Protein AF-A0A1G6CL27-F1 (afdb_monomer_lite)

Radius of gyration: 30.6 Å; chains: 1; bounding box: 85×28×88 Å

pLDDT: mean 77.81, std 16.76, range [43.59, 97.94]

Structure (mmCIF, N/CA/C/O backbone):
data_AF-A0A1G6CL27-F1
#
_entry.id   AF-A0A1G6CL27-F1
#
loop_
_atom_site.group_PDB
_atom_site.id
_atom_site.type_symbol
_atom_site.label_atom_id
_atom_site.label_alt_id
_atom_site.label_comp_id
_atom_site.label_asym_id
_atom_site.label_entity_id
_atom_site.label_seq_id
_atom_site.pdbx_PDB_ins_code
_atom_site.Cartn_x
_atom_site.Cartn_y
_atom_site.Cartn_z
_atom_site.occupancy
_atom_site.B_iso_or_equiv
_atom_site.auth_seq_id
_atom_site.auth_comp_id
_atom_site.auth_asym_id
_atom_site.auth_atom_id
_atom_site.pdbx_PDB_model_num
ATOM 1 N N . MET A 1 1 ? 1.495 10.794 -33.111 1.00 60.72 1 MET A N 1
ATOM 2 C CA . MET A 1 1 ? 2.194 9.525 -33.402 1.00 60.72 1 MET A CA 1
ATOM 3 C C . MET A 1 1 ? 2.013 8.586 -32.209 1.00 60.72 1 MET A C 1
ATOM 5 O O . MET A 1 1 ? 1.709 9.095 -31.135 1.00 60.72 1 MET A O 1
ATOM 9 N N . LYS A 1 2 ? 2.103 7.257 -32.369 1.00 68.81 2 LYS A N 1
ATOM 10 C CA . LYS A 1 2 ? 2.062 6.322 -31.226 1.00 68.81 2 LYS A CA 1
ATOM 11 C C . LYS A 1 2 ? 3.495 6.087 -30.717 1.00 68.81 2 LYS A C 1
ATOM 13 O O . LYS A 1 2 ? 4.344 5.851 -31.573 1.00 68.81 2 LYS A O 1
ATOM 18 N N . PRO A 1 3 ? 3.753 6.126 -29.397 1.00 76.38 3 PRO A N 1
ATOM 19 C CA . PRO A 1 3 ? 5.073 5.827 -28.839 1.00 76.38 3 PRO A CA 1
ATOM 20 C C . PRO A 1 3 ? 5.553 4.419 -29.223 1.00 76.38 3 PRO A C 1
ATOM 22 O O . PRO A 1 3 ? 4.742 3.489 -29.281 1.00 76.38 3 PRO A O 1
ATOM 25 N N . LEU A 1 4 ? 6.857 4.255 -29.464 1.00 78.81 4 LEU A N 1
ATOM 26 C CA . LEU A 1 4 ? 7.483 2.965 -29.774 1.00 78.81 4 LEU A CA 1
ATOM 27 C C . LEU A 1 4 ? 8.182 2.406 -28.529 1.00 78.81 4 LEU A C 1
ATOM 29 O O . LEU A 1 4 ? 9.151 2.991 -28.055 1.00 78.81 4 LEU A O 1
ATOM 33 N N . LEU A 1 5 ? 7.712 1.268 -28.010 1.00 81.06 5 LEU A N 1
ATOM 34 C CA . LEU A 1 5 ? 8.364 0.550 -26.909 1.00 81.06 5 LEU A CA 1
ATOM 35 C C . LEU A 1 5 ? 9.652 -0.115 -27.409 1.00 81.06 5 LEU A C 1
ATOM 37 O O . LEU A 1 5 ? 9.597 -0.936 -28.327 1.00 81.06 5 LEU A O 1
ATOM 41 N N . ILE A 1 6 ? 10.788 0.198 -26.785 1.00 74.50 6 ILE A N 1
ATOM 42 C CA . ILE A 1 6 ? 12.092 -0.372 -27.167 1.00 74.50 6 ILE A CA 1
ATOM 43 C C . ILE A 1 6 ? 12.746 -1.216 -26.071 1.00 74.50 6 ILE A C 1
ATOM 45 O O . ILE A 1 6 ? 13.662 -1.986 -26.364 1.00 74.50 6 ILE A O 1
ATOM 49 N N . HIS A 1 7 ? 12.273 -1.118 -24.825 1.00 75.62 7 HIS A N 1
ATOM 50 C CA . HIS A 1 7 ? 12.751 -1.949 -23.723 1.00 75.62 7 HIS A CA 1
ATOM 51 C C . HIS A 1 7 ? 11.678 -2.147 -22.648 1.00 75.62 7 HIS A C 1
ATOM 53 O O . HIS A 1 7 ? 10.948 -1.210 -22.330 1.00 75.62 7 HIS A O 1
ATOM 59 N N . GLU A 1 8 ? 11.629 -3.352 -22.075 1.00 75.12 8 GLU A N 1
ATOM 60 C CA . GLU A 1 8 ? 10.874 -3.679 -20.864 1.00 75.12 8 GLU A CA 1
ATOM 61 C C . GLU A 1 8 ? 11.780 -4.480 -19.914 1.00 75.12 8 GLU A C 1
ATOM 63 O O . GLU A 1 8 ? 12.285 -5.538 -20.298 1.00 75.12 8 GLU A O 1
ATOM 68 N N . ASP A 1 9 ? 11.998 -3.983 -18.693 1.00 72.75 9 ASP A N 1
ATOM 69 C CA . ASP A 1 9 ? 12.773 -4.682 -17.664 1.00 72.75 9 ASP A CA 1
ATOM 70 C C . ASP A 1 9 ? 11.882 -5.658 -16.861 1.00 72.75 9 ASP A C 1
ATOM 72 O O . ASP A 1 9 ? 11.094 -5.238 -16.005 1.00 72.75 9 ASP A O 1
ATOM 76 N N . PRO A 1 10 ? 12.029 -6.985 -17.044 1.00 70.50 10 PRO A N 1
ATOM 77 C CA . PRO A 1 10 ? 11.206 -7.965 -16.338 1.00 70.50 10 PRO A CA 1
ATOM 78 C C . PRO A 1 10 ? 11.539 -8.066 -14.838 1.00 70.50 10 PRO A C 1
ATOM 80 O O . PRO A 1 10 ? 10.833 -8.740 -14.081 1.00 70.50 10 PRO A O 1
ATOM 83 N N . THR A 1 11 ? 12.626 -7.444 -14.370 1.00 73.75 11 THR A N 1
ATOM 84 C CA . THR A 1 11 ? 13.069 -7.544 -12.974 1.00 73.75 11 THR A CA 1
ATOM 85 C C . THR A 1 11 ? 12.227 -6.707 -12.008 1.00 73.75 11 THR A C 1
ATOM 87 O O . THR A 1 11 ? 12.248 -6.969 -10.800 1.00 73.75 11 THR A O 1
ATOM 90 N N . ILE A 1 12 ? 11.395 -5.790 -12.513 1.00 75.25 12 ILE A N 1
ATOM 91 C CA . ILE A 1 12 ? 10.495 -4.959 -11.700 1.00 75.25 12 ILE A CA 1
ATOM 92 C C . ILE A 1 12 ? 9.459 -5.796 -10.955 1.00 75.25 12 ILE A C 1
ATOM 94 O O . ILE A 1 12 ? 9.276 -5.612 -9.752 1.00 75.25 12 ILE A O 1
ATOM 98 N N . VAL A 1 13 ? 8.859 -6.796 -11.605 1.00 74.06 13 VAL A N 1
ATOM 99 C CA . VAL A 1 13 ? 7.901 -7.708 -10.950 1.00 74.06 13 VAL A CA 1
ATOM 100 C C . VAL A 1 13 ? 8.557 -8.430 -9.770 1.00 74.06 13 VAL A C 1
ATOM 102 O O . VAL A 1 13 ? 7.958 -8.603 -8.702 1.00 74.06 13 VAL A O 1
ATOM 105 N N . ARG A 1 14 ? 9.832 -8.807 -9.925 1.00 79.12 14 ARG A N 1
ATOM 106 C CA . ARG A 1 14 ? 10.622 -9.405 -8.846 1.00 79.12 14 ARG A CA 1
ATOM 107 C C . ARG A 1 14 ? 10.883 -8.400 -7.721 1.00 79.12 14 ARG A C 1
ATOM 109 O O . ARG A 1 14 ? 10.805 -8.793 -6.556 1.00 79.12 14 ARG A O 1
ATOM 116 N N . SER A 1 15 ? 11.150 -7.131 -8.038 1.00 81.81 15 SER A N 1
ATOM 117 C CA . SER A 1 15 ? 11.263 -6.064 -7.032 1.00 81.81 15 SER A CA 1
ATOM 118 C C . SER A 1 15 ? 9.955 -5.892 -6.256 1.00 81.81 15 SER A C 1
ATOM 120 O O . SER A 1 15 ? 9.966 -6.005 -5.032 1.00 81.81 15 SER A O 1
ATOM 122 N N . ILE A 1 16 ? 8.817 -5.746 -6.945 1.00 81.12 16 ILE A N 1
ATOM 123 C CA . ILE A 1 16 ? 7.483 -5.617 -6.332 1.00 81.12 16 ILE A CA 1
ATOM 124 C C . ILE A 1 16 ? 7.196 -6.801 -5.402 1.00 81.12 16 ILE A C 1
ATOM 126 O O . ILE A 1 16 ? 6.785 -6.617 -4.257 1.00 81.12 16 ILE A O 1
ATOM 130 N N . THR A 1 17 ? 7.485 -8.022 -5.855 1.00 80.69 17 THR A N 1
ATOM 131 C CA . THR A 1 17 ? 7.302 -9.241 -5.053 1.00 80.69 17 THR A CA 1
ATOM 132 C C . THR A 1 17 ? 8.144 -9.215 -3.774 1.00 80.69 17 THR A C 1
ATOM 134 O O . THR A 1 17 ? 7.664 -9.575 -2.696 1.00 80.69 17 THR A O 1
ATOM 137 N N . ASN A 1 18 ? 9.400 -8.770 -3.865 1.00 83.88 18 ASN A N 1
ATOM 138 C CA . ASN A 1 18 ? 10.278 -8.638 -2.702 1.00 83.88 18 ASN A CA 1
ATOM 139 C C . ASN A 1 18 ? 9.796 -7.538 -1.746 1.00 83.88 18 ASN A C 1
ATOM 141 O O . ASN A 1 18 ? 9.822 -7.733 -0.531 1.00 83.88 18 ASN A O 1
ATOM 145 N N . GLN A 1 19 ? 9.325 -6.409 -2.280 1.00 86.75 19 GLN A N 1
ATOM 146 C CA . GLN A 1 19 ? 8.752 -5.333 -1.477 1.00 86.75 19 GLN A CA 1
ATOM 147 C C . GLN A 1 19 ? 7.505 -5.812 -0.728 1.00 86.75 19 GLN A C 1
ATOM 149 O O . GLN A 1 19 ? 7.449 -5.657 0.490 1.00 86.75 19 GLN A O 1
ATOM 154 N N . LEU A 1 20 ? 6.566 -6.485 -1.405 1.00 87.44 20 LEU A N 1
ATOM 155 C CA . LEU A 1 20 ? 5.377 -7.062 -0.770 1.00 87.44 20 LEU A CA 1
ATOM 156 C C . LEU A 1 20 ? 5.756 -8.055 0.334 1.00 87.44 20 LEU A C 1
ATOM 158 O O . LEU A 1 20 ? 5.179 -8.014 1.418 1.00 87.44 20 LEU A O 1
ATOM 162 N N . ARG A 1 21 ? 6.756 -8.914 0.097 1.00 87.19 21 ARG A N 1
ATOM 163 C CA . ARG A 1 21 ? 7.249 -9.867 1.104 1.00 87.19 21 ARG A CA 1
ATOM 164 C C . ARG A 1 21 ? 7.727 -9.166 2.378 1.00 87.19 21 ARG A C 1
ATOM 166 O O . ARG A 1 21 ? 7.421 -9.642 3.466 1.00 87.19 21 ARG A O 1
ATOM 173 N N . ASN A 1 22 ? 8.436 -8.047 2.247 1.00 85.81 22 ASN A N 1
ATOM 174 C CA . ASN A 1 22 ? 8.914 -7.263 3.389 1.00 85.81 22 ASN A CA 1
ATOM 175 C C . ASN A 1 22 ? 7.793 -6.456 4.056 1.00 85.81 22 ASN A C 1
ATOM 177 O O . ASN A 1 22 ? 7.829 -6.222 5.259 1.00 85.81 22 ASN A O 1
ATOM 181 N N . PHE A 1 23 ? 6.784 -6.047 3.289 1.00 89.31 23 PHE A N 1
ATOM 182 C CA . PHE A 1 23 ? 5.643 -5.284 3.788 1.00 89.31 23 PHE A CA 1
ATOM 183 C C . PHE A 1 23 ? 4.641 -6.161 4.551 1.00 89.31 23 PHE A C 1
ATOM 185 O O . PHE A 1 23 ? 4.040 -5.723 5.532 1.00 89.31 23 PHE A O 1
ATOM 192 N N . ARG A 1 24 ? 4.488 -7.423 4.133 1.00 90.31 24 ARG A N 1
ATOM 193 C CA . ARG A 1 24 ? 3.470 -8.360 4.625 1.00 90.31 24 ARG A CA 1
ATOM 194 C C . ARG A 1 24 ? 3.456 -8.552 6.150 1.00 90.31 24 ARG A C 1
ATOM 196 O O . ARG A 1 24 ? 2.361 -8.490 6.703 1.00 90.31 24 ARG A O 1
ATOM 203 N N . PRO A 1 25 ? 4.587 -8.715 6.865 1.00 91.88 25 PRO A N 1
ATOM 204 C CA . PRO A 1 25 ? 4.573 -8.811 8.327 1.00 91.88 25 PRO A CA 1
ATOM 205 C C . PRO A 1 25 ? 3.912 -7.601 8.998 1.00 91.88 25 PRO A C 1
ATOM 207 O O . PRO A 1 25 ? 3.141 -7.760 9.938 1.00 91.88 25 PRO A O 1
ATOM 210 N N . HIS A 1 26 ? 4.147 -6.395 8.476 1.00 93.50 26 HIS A N 1
ATOM 211 C CA . HIS A 1 26 ? 3.556 -5.173 9.017 1.00 93.50 26 HIS A CA 1
ATOM 212 C C . HIS A 1 26 ? 2.050 -5.101 8.755 1.00 93.50 26 HIS A C 1
ATOM 214 O O . HIS A 1 26 ? 1.297 -4.717 9.649 1.00 93.50 26 HIS A O 1
ATOM 220 N N . LEU A 1 27 ? 1.606 -5.523 7.567 1.00 94.69 27 LEU A N 1
ATOM 221 C CA . LEU A 1 27 ? 0.182 -5.625 7.236 1.00 94.69 27 LEU A CA 1
ATOM 222 C C . LEU A 1 27 ? -0.540 -6.621 8.151 1.00 94.69 27 LEU A C 1
ATOM 224 O O . LEU A 1 27 ? -1.638 -6.330 8.623 1.00 94.69 27 LEU A O 1
ATOM 228 N N . GLN A 1 28 ? 0.097 -7.755 8.457 1.00 94.62 28 GLN A N 1
ATOM 229 C CA . GLN A 1 28 ? -0.462 -8.738 9.384 1.00 94.62 28 GLN A CA 1
ATOM 230 C C . GLN A 1 28 ? -0.530 -8.190 10.811 1.00 94.62 28 GLN A C 1
ATOM 232 O O . GLN A 1 28 ? -1.591 -8.236 11.421 1.00 94.62 28 GLN A O 1
ATOM 237 N N . THR A 1 29 ? 0.526 -7.540 11.312 1.00 95.56 29 THR A N 1
ATOM 238 C CA . THR A 1 29 ? 0.482 -6.871 12.625 1.00 95.56 29 THR A CA 1
ATOM 239 C C . THR A 1 29 ? -0.602 -5.791 12.697 1.00 95.56 29 THR A C 1
ATOM 241 O O . THR A 1 29 ? -1.282 -5.658 13.714 1.00 95.56 29 THR A O 1
ATOM 244 N N . MET A 1 30 ? -0.786 -5.003 11.634 1.00 96.62 30 MET A N 1
ATOM 245 C CA . MET A 1 30 ? -1.864 -4.012 11.560 1.00 96.62 30 MET A CA 1
ATOM 246 C C . MET A 1 30 ? -3.235 -4.682 11.672 1.00 96.62 30 MET A C 1
ATOM 248 O O . MET A 1 30 ? -4.072 -4.220 12.445 1.00 96.62 30 MET A O 1
ATOM 252 N N . LYS A 1 31 ? -3.455 -5.772 10.934 1.00 96.00 31 LYS A N 1
ATOM 253 C CA . LYS A 1 31 ? -4.698 -6.544 10.979 1.00 96.00 31 LYS A CA 1
ATOM 254 C C . LYS A 1 31 ? -4.940 -7.186 12.347 1.00 96.00 31 LYS A C 1
ATOM 256 O O . LYS A 1 31 ? -6.041 -7.100 12.872 1.00 96.00 31 LYS A O 1
ATOM 261 N N . GLU A 1 32 ? -3.926 -7.787 12.956 1.00 96.06 32 GLU A N 1
ATOM 262 C CA . GLU A 1 32 ? -4.026 -8.363 14.302 1.00 96.06 32 GLU A CA 1
ATOM 263 C C . GLU A 1 32 ? -4.429 -7.297 15.325 1.00 96.06 32 GLU A C 1
ATOM 265 O O . GLU A 1 32 ? -5.362 -7.490 16.101 1.00 96.06 32 GLU A O 1
ATOM 270 N N . LYS A 1 33 ? -3.780 -6.127 15.286 1.00 97.06 33 LYS A N 1
ATOM 271 C CA . LYS A 1 33 ? -4.134 -4.998 16.154 1.00 97.06 33 LYS A CA 1
ATOM 272 C C . LYS A 1 33 ? -5.540 -4.474 15.902 1.00 97.06 33 LYS A C 1
ATOM 274 O O . LYS A 1 33 ? -6.199 -4.076 16.856 1.00 97.06 33 LYS A O 1
ATOM 279 N N . PHE A 1 34 ? -5.991 -4.489 14.651 1.00 96.88 34 PHE A N 1
ATOM 280 C CA . PHE A 1 34 ? -7.366 -4.156 14.311 1.00 96.88 34 PHE A CA 1
ATOM 281 C C . PHE A 1 34 ? -8.353 -5.109 14.991 1.00 96.88 34 PHE A C 1
ATOM 283 O O . PHE A 1 34 ? -9.249 -4.659 15.700 1.00 96.88 34 PHE A O 1
ATOM 290 N N . LEU A 1 35 ? -8.141 -6.419 14.851 1.00 95.19 35 LEU A N 1
ATOM 291 C CA . LEU A 1 35 ? -9.015 -7.438 15.436 1.00 95.19 35 LEU A CA 1
ATOM 292 C C . LEU A 1 35 ? -9.022 -7.386 16.974 1.00 95.19 35 LEU A C 1
ATOM 294 O O . LEU A 1 35 ? -10.050 -7.631 17.593 1.00 95.19 35 LEU A O 1
ATOM 298 N N . LEU A 1 36 ? -7.916 -6.984 17.612 1.00 94.19 36 LEU A N 1
ATOM 299 C CA . LEU A 1 36 ? -7.856 -6.780 19.068 1.00 94.19 36 LEU A CA 1
ATOM 300 C C . LEU A 1 36 ? -8.751 -5.639 19.582 1.00 94.19 36 LEU A C 1
ATOM 302 O O . LEU A 1 36 ? -9.030 -5.586 20.790 1.00 94.19 36 LEU A O 1
ATOM 306 N N . MET A 1 37 ? -9.164 -4.717 18.705 1.00 93.56 37 MET A N 1
ATOM 307 C CA . MET A 1 37 ? -10.128 -3.670 19.048 1.00 93.56 37 MET A CA 1
ATOM 308 C C . MET A 1 37 ? -11.552 -4.215 19.197 1.00 93.56 37 MET A C 1
ATOM 310 O O . MET A 1 37 ? -12.349 -3.544 19.841 1.00 93.56 37 MET A O 1
ATOM 314 N N . ASP A 1 38 ? -11.840 -5.408 18.661 1.00 88.44 38 ASP A N 1
ATOM 315 C CA . ASP A 1 38 ? -13.151 -6.073 18.721 1.00 88.44 38 ASP A CA 1
ATOM 316 C C . ASP A 1 38 ? -14.295 -5.231 18.117 1.00 88.44 38 ASP A C 1
ATOM 318 O O . ASP A 1 38 ? -15.425 -5.243 18.588 1.00 88.44 38 ASP A O 1
ATOM 322 N N . MET A 1 39 ? -13.984 -4.462 17.064 1.00 87.44 39 MET A N 1
ATOM 323 C CA . MET A 1 39 ? -14.918 -3.538 16.393 1.00 87.44 39 MET A CA 1
ATOM 324 C C . MET A 1 39 ? -15.476 -4.092 15.072 1.00 87.44 39 MET A C 1
ATOM 326 O O . MET A 1 39 ? -16.050 -3.341 14.281 1.00 87.44 39 MET A O 1
ATOM 330 N N . GLY A 1 40 ? -15.278 -5.382 14.797 1.00 89.62 40 GLY A N 1
ATOM 331 C CA . GLY A 1 40 ? -15.719 -6.047 13.571 1.00 89.62 40 GLY A CA 1
ATOM 332 C C . GLY A 1 40 ? -14.634 -6.881 12.894 1.00 89.62 40 GLY A C 1
ATOM 333 O O . GLY A 1 40 ? -13.526 -7.051 13.406 1.00 89.62 40 GLY A O 1
ATOM 334 N N . GLU A 1 41 ? -14.984 -7.411 11.727 1.00 92.69 41 GLU A N 1
ATOM 335 C CA . GLU A 1 41 ? -14.091 -8.215 10.897 1.00 92.69 41 GLU A CA 1
ATOM 336 C C . GLU A 1 41 ? -13.166 -7.334 10.052 1.00 92.69 41 GLU A C 1
ATOM 338 O O . GLU A 1 41 ? -13.444 -6.163 9.799 1.00 92.69 41 GLU A O 1
ATOM 343 N N . TYR A 1 42 ? -12.031 -7.898 9.639 1.00 95.00 42 TYR A N 1
ATOM 344 C CA . TYR A 1 42 ? -11.144 -7.253 8.677 1.00 95.00 42 TYR A CA 1
ATOM 345 C C . TYR A 1 42 ? -11.427 -7.826 7.289 1.00 95.00 42 TYR A C 1
ATOM 347 O O . TYR A 1 42 ? -10.907 -8.891 6.947 1.00 95.00 42 TYR A O 1
ATOM 355 N N . ASP A 1 43 ? -12.236 -7.110 6.519 1.00 95.31 43 ASP A N 1
ATOM 356 C CA . ASP A 1 43 ? -12.692 -7.453 5.170 1.00 95.31 43 ASP A CA 1
ATOM 357 C C . ASP A 1 43 ? -12.142 -6.467 4.116 1.00 95.31 43 ASP A C 1
ATOM 359 O O . ASP A 1 43 ? -11.344 -5.565 4.419 1.00 95.31 43 ASP A O 1
ATOM 363 N N . SER A 1 44 ? -12.504 -6.665 2.845 1.00 93.62 44 SER A N 1
ATOM 364 C CA . SER A 1 44 ? -12.074 -5.794 1.749 1.00 93.62 44 SER A CA 1
ATOM 365 C C . SER A 1 44 ? -12.603 -4.362 1.908 1.00 93.62 44 SER A C 1
ATOM 367 O O . SER A 1 44 ? -11.855 -3.417 1.655 1.00 93.62 44 SER A O 1
ATOM 369 N N . GLU A 1 45 ? -13.833 -4.176 2.397 1.00 95.44 45 GLU A N 1
ATOM 370 C CA . GLU A 1 45 ? -14.419 -2.845 2.626 1.00 95.44 45 GLU A CA 1
ATOM 371 C C . GLU A 1 45 ? -13.671 -2.074 3.719 1.00 95.44 45 GLU A C 1
ATOM 373 O O . GLU A 1 45 ? -13.322 -0.901 3.551 1.00 95.44 45 GLU A O 1
ATOM 378 N N . THR A 1 46 ? -13.342 -2.747 4.820 1.00 95.88 46 THR A N 1
ATOM 379 C CA . THR A 1 46 ? -12.518 -2.208 5.903 1.00 95.88 46 THR A CA 1
ATOM 380 C C . THR A 1 46 ? -11.139 -1.842 5.378 1.00 95.88 46 THR A C 1
ATOM 382 O O . THR A 1 46 ? -10.640 -0.752 5.664 1.00 95.88 46 THR A O 1
ATOM 385 N N . HIS A 1 47 ? -10.515 -2.710 4.578 1.00 96.25 47 HIS A N 1
ATOM 386 C CA . HIS A 1 47 ? -9.224 -2.414 3.965 1.00 96.25 47 HIS A CA 1
ATOM 387 C C . HIS A 1 47 ? -9.283 -1.146 3.095 1.00 96.25 47 HIS A C 1
ATOM 389 O O . HIS A 1 47 ? -8.446 -0.253 3.254 1.00 96.25 47 HIS A O 1
ATOM 395 N N . ASP A 1 48 ? -10.296 -1.017 2.239 1.00 95.62 48 ASP A N 1
ATOM 396 C CA . ASP A 1 48 ? -10.477 0.137 1.353 1.00 95.62 48 ASP A CA 1
ATOM 397 C C . ASP A 1 48 ? -10.806 1.432 2.115 1.00 95.62 48 ASP A C 1
ATOM 399 O O . ASP A 1 48 ? -10.271 2.506 1.799 1.00 95.62 48 ASP A O 1
ATOM 403 N N . PHE A 1 49 ? -11.598 1.347 3.186 1.00 96.56 49 PHE A N 1
ATOM 404 C CA . PHE A 1 49 ? -11.810 2.460 4.111 1.00 96.56 49 PHE A CA 1
ATOM 405 C C . PHE A 1 49 ? -10.494 2.908 4.755 1.00 96.56 49 PHE A C 1
ATOM 407 O O . PHE A 1 49 ? -10.170 4.101 4.761 1.00 96.56 49 PHE A O 1
ATOM 414 N N . LEU A 1 50 ? -9.705 1.961 5.272 1.00 96.69 50 LEU A N 1
ATOM 415 C CA . LEU A 1 50 ? -8.425 2.257 5.909 1.00 96.69 50 LEU A CA 1
ATOM 416 C C . LEU A 1 50 ? -7.434 2.873 4.927 1.00 96.69 50 LEU A C 1
ATOM 418 O O . LEU A 1 50 ? -6.663 3.736 5.335 1.00 96.69 50 LEU A O 1
ATOM 422 N N . LYS A 1 51 ? -7.443 2.485 3.650 1.00 94.56 51 LYS A N 1
ATOM 423 C CA . LYS A 1 51 ? -6.605 3.088 2.602 1.00 94.56 51 LYS A CA 1
ATOM 424 C C . LYS A 1 51 ? -6.968 4.543 2.339 1.00 94.56 51 LYS A C 1
ATOM 426 O O . LYS A 1 51 ? -6.097 5.410 2.429 1.00 94.56 51 LYS A O 1
ATOM 431 N N . SER A 1 52 ? -8.245 4.795 2.069 1.00 95.44 52 SER A N 1
ATOM 432 C CA . SER A 1 52 ? -8.770 6.094 1.631 1.00 95.44 52 SER A CA 1
ATOM 433 C C . SER A 1 52 ? -8.881 7.133 2.752 1.00 95.44 52 SER A C 1
ATOM 435 O O . SER A 1 52 ? -8.798 8.332 2.490 1.00 95.44 52 SER A O 1
ATOM 437 N N . SER A 1 53 ? -9.014 6.698 4.006 1.00 96.69 53 SER A N 1
ATOM 438 C CA . SER A 1 53 ? -9.266 7.596 5.136 1.00 96.69 53 SER A CA 1
ATOM 439 C C . SER A 1 53 ? -7.987 8.091 5.809 1.00 96.69 53 SER A C 1
ATOM 441 O O . SER A 1 53 ? -6.993 7.374 5.949 1.00 96.69 53 SER A O 1
ATOM 443 N N . SER A 1 54 ? -8.003 9.331 6.299 1.00 96.94 54 SER A N 1
ATOM 444 C CA . SER A 1 54 ? -6.906 9.841 7.137 1.00 96.94 54 SER A CA 1
ATOM 445 C C . SER A 1 54 ? -6.900 9.179 8.523 1.00 96.94 54 SER A C 1
ATOM 447 O O . SER A 1 54 ? -7.950 8.781 9.024 1.00 96.94 54 SER A O 1
ATOM 449 N N . ILE A 1 55 ? -5.746 9.133 9.202 1.00 97.31 55 ILE A N 1
ATOM 450 C CA . ILE A 1 55 ? -5.653 8.609 10.582 1.00 97.31 55 ILE A CA 1
ATOM 451 C C . ILE A 1 55 ? -6.643 9.304 11.523 1.00 97.31 55 ILE A C 1
ATOM 453 O O . ILE A 1 55 ? -7.289 8.655 12.340 1.00 97.31 55 ILE A O 1
ATOM 457 N N . ASN A 1 56 ? -6.819 10.619 11.380 1.00 97.31 56 ASN A N 1
ATOM 458 C CA . ASN A 1 56 ? -7.759 11.378 12.203 1.00 97.31 56 ASN A CA 1
ATOM 459 C C . ASN A 1 56 ? -9.221 11.008 11.926 1.00 97.31 56 ASN A C 1
ATOM 461 O O . ASN A 1 56 ? -10.027 11.007 12.854 1.00 97.31 56 ASN A O 1
ATOM 465 N N . GLN A 1 57 ? -9.567 10.706 10.674 1.00 97.81 57 GLN A N 1
ATOM 466 C CA . GLN A 1 57 ? -10.904 10.242 10.309 1.00 97.81 57 GLN A CA 1
ATOM 467 C C . GLN A 1 57 ? -11.172 8.851 10.884 1.00 97.81 57 GLN A C 1
ATOM 469 O O . GLN A 1 57 ? -12.191 8.659 11.537 1.00 97.81 57 GLN A O 1
ATOM 474 N N . ILE A 1 58 ? -10.218 7.929 10.735 1.00 97.62 58 ILE A N 1
ATOM 475 C CA . ILE A 1 58 ? -10.292 6.572 11.292 1.00 97.62 58 ILE A CA 1
ATOM 476 C C . ILE A 1 58 ? -10.442 6.635 12.817 1.00 97.62 58 ILE A C 1
ATOM 478 O O . ILE A 1 58 ? -11.333 6.004 13.378 1.00 97.62 58 ILE A O 1
ATOM 482 N N . ARG A 1 59 ? -9.634 7.461 13.497 1.00 97.94 59 ARG A N 1
ATOM 483 C CA . ARG A 1 59 ? -9.733 7.670 14.948 1.00 97.94 59 ARG A CA 1
ATOM 484 C C . ARG A 1 59 ? -11.139 8.105 15.367 1.00 97.94 59 ARG A C 1
ATOM 486 O O . ARG A 1 59 ? -11.705 7.537 16.296 1.00 97.94 59 ARG A O 1
ATOM 493 N N . LYS A 1 60 ? -11.690 9.123 14.699 1.00 97.50 60 LYS A N 1
ATOM 494 C CA . LYS A 1 60 ? -13.031 9.649 15.000 1.00 97.50 60 LYS A CA 1
ATOM 495 C C . LYS A 1 60 ? -14.117 8.600 14.775 1.00 97.50 60 LYS A C 1
ATOM 497 O O . LYS A 1 60 ? -14.999 8.483 15.622 1.00 97.50 60 LYS A O 1
ATOM 502 N N . GLU A 1 61 ? -14.034 7.854 13.678 1.00 96.69 61 GLU A N 1
ATOM 503 C CA . GLU A 1 61 ? -14.990 6.801 13.330 1.00 96.69 61 GLU A CA 1
ATOM 504 C C . GLU A 1 61 ? -15.045 5.723 14.418 1.00 96.69 61 GLU A C 1
ATO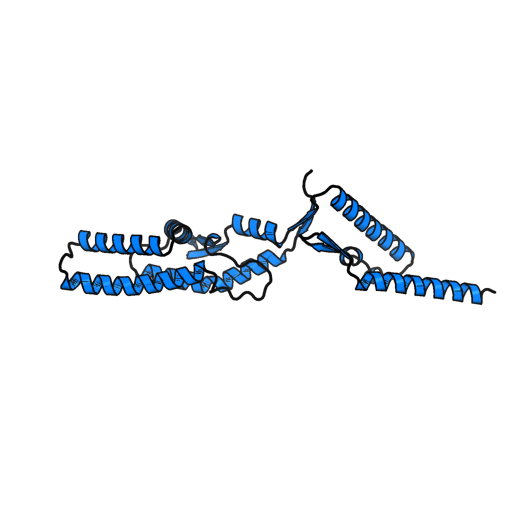M 506 O O . GLU A 1 61 ? -16.095 5.489 15.014 1.00 96.69 61 GLU A O 1
ATOM 511 N N . TYR A 1 62 ? -13.896 5.135 14.764 1.00 97.00 62 TYR A N 1
ATOM 512 C CA . TYR A 1 62 ? -13.849 4.034 15.726 1.00 97.00 62 TYR A CA 1
ATOM 513 C C . TYR A 1 62 ? -14.192 4.463 17.156 1.00 97.00 62 TYR A C 1
ATOM 515 O O . TYR A 1 62 ? -14.870 3.716 17.858 1.00 97.00 62 TYR A O 1
ATOM 523 N N . LEU A 1 63 ? -13.808 5.672 17.587 1.00 96.00 63 LEU A N 1
ATOM 524 C CA . LEU A 1 63 ? -14.249 6.204 18.885 1.00 96.00 63 LEU A CA 1
ATOM 525 C C . LEU A 1 63 ? -15.768 6.412 18.931 1.00 96.00 63 LEU A C 1
ATOM 527 O O . LEU A 1 63 ? -16.406 6.043 19.915 1.00 96.00 63 LEU A O 1
ATOM 531 N N . SER A 1 64 ? -16.350 6.969 17.864 1.00 95.25 64 SER A N 1
ATOM 532 C CA . SER A 1 64 ? -17.798 7.209 17.789 1.00 95.25 64 SER A CA 1
ATOM 533 C C . SER A 1 64 ? -18.581 5.897 17.771 1.00 95.25 64 SER A C 1
ATOM 535 O O . SER A 1 64 ? -19.602 5.779 18.448 1.00 95.25 64 SER A O 1
ATOM 537 N N . ARG A 1 65 ? -18.084 4.894 17.039 1.00 94.94 65 ARG A N 1
ATOM 538 C CA . ARG A 1 65 ? -18.679 3.557 16.987 1.00 94.94 65 ARG A CA 1
ATOM 539 C C . ARG A 1 65 ? -18.617 2.852 18.342 1.00 94.94 65 ARG A C 1
ATOM 541 O O . ARG A 1 65 ? -19.627 2.312 18.780 1.00 94.94 65 ARG A O 1
ATOM 548 N N . PHE A 1 66 ? -17.485 2.926 19.039 1.00 94.81 66 PHE A N 1
ATOM 549 C CA . PHE A 1 66 ? -17.346 2.349 20.377 1.00 94.81 66 PHE A CA 1
ATOM 550 C C . PHE A 1 66 ? -18.304 3.000 21.387 1.00 94.81 66 PHE A C 1
ATOM 552 O O . PHE A 1 66 ? -18.996 2.311 22.137 1.00 94.81 66 PHE A O 1
ATOM 559 N N . ASP A 1 67 ? -18.413 4.332 21.369 1.00 92.44 67 ASP A N 1
ATOM 560 C CA . ASP A 1 67 ? -19.370 5.059 22.211 1.00 92.44 67 ASP A CA 1
ATOM 561 C C . ASP A 1 67 ? -20.827 4.665 21.908 1.00 92.44 67 ASP A C 1
ATOM 563 O O . ASP A 1 67 ? -21.647 4.532 22.823 1.00 92.44 67 ASP A O 1
ATOM 567 N N . TYR A 1 68 ? -21.153 4.458 20.631 1.00 92.75 68 TYR A N 1
ATOM 568 C CA . TYR A 1 68 ? -22.465 3.988 20.196 1.00 92.75 68 TYR A CA 1
ATOM 569 C C . TYR A 1 68 ? -22.765 2.561 20.684 1.00 92.75 68 TYR A C 1
ATOM 571 O O . TYR A 1 68 ? -23.856 2.310 21.199 1.00 92.75 68 TYR A O 1
ATOM 579 N N . GLU A 1 69 ? -21.799 1.646 20.599 1.00 91.81 69 GLU A N 1
ATOM 580 C CA . GLU A 1 69 ? -21.939 0.266 21.077 1.00 91.81 69 GLU A CA 1
ATOM 581 C C . GLU A 1 69 ? -22.136 0.201 22.598 1.00 91.81 69 GLU A C 1
ATOM 583 O O . GLU A 1 69 ? -23.069 -0.458 23.062 1.00 91.81 69 GLU A O 1
ATOM 588 N N . LEU A 1 70 ? -21.363 0.964 23.382 1.00 91.12 70 LEU A N 1
ATOM 589 C CA . LEU A 1 70 ? -21.563 1.065 24.836 1.00 91.12 70 LEU A CA 1
ATOM 590 C C . LEU A 1 70 ? -22.975 1.548 25.192 1.00 91.12 70 LEU A C 1
ATOM 592 O O . LEU A 1 70 ? -23.623 1.000 26.090 1.00 91.12 70 LEU A O 1
ATOM 596 N N . LYS A 1 71 ? -23.472 2.554 24.463 1.00 89.75 71 LYS A N 1
ATOM 597 C CA . LYS A 1 71 ? -24.822 3.089 24.656 1.00 89.75 71 LYS A CA 1
ATOM 598 C C . LYS A 1 71 ? -25.894 2.054 24.315 1.00 89.75 71 LYS A C 1
ATOM 600 O O . LYS A 1 71 ? -26.857 1.917 25.069 1.00 89.75 71 LYS A O 1
ATOM 605 N N . ASN A 1 72 ? -25.729 1.320 23.217 1.00 91.31 72 ASN A N 1
ATOM 606 C CA . ASN A 1 72 ? -26.665 0.276 22.795 1.00 91.31 72 ASN A CA 1
ATOM 607 C C . ASN A 1 72 ? -26.699 -0.918 23.754 1.00 91.31 72 ASN A C 1
ATOM 609 O O . ASN A 1 72 ? -27.757 -1.510 23.950 1.00 91.31 72 ASN A O 1
ATOM 613 N N . LEU A 1 73 ? -25.573 -1.236 24.394 1.00 90.69 73 LEU A N 1
ATOM 614 C CA . LEU A 1 73 ? -25.496 -2.246 25.452 1.00 90.69 73 LEU A CA 1
ATOM 615 C C . LEU A 1 73 ? -26.120 -1.777 26.781 1.00 90.69 73 LEU A C 1
ATOM 617 O O . LEU A 1 73 ? -26.176 -2.543 27.740 1.00 90.69 73 LEU A O 1
ATOM 621 N N . GLY A 1 74 ? -26.585 -0.525 26.865 1.00 89.50 74 GLY A N 1
ATOM 622 C CA . GLY A 1 74 ? -27.163 0.050 28.080 1.00 89.50 74 GLY A CA 1
ATOM 623 C C . GLY A 1 74 ? -26.132 0.358 29.170 1.00 89.50 74 GLY A C 1
ATOM 624 O O . GLY A 1 74 ? -26.505 0.624 30.315 1.00 89.50 74 GLY A O 1
ATOM 625 N N . VAL A 1 75 ? -24.836 0.346 28.843 1.00 83.56 75 VAL A N 1
ATOM 626 C CA . VAL A 1 75 ? -23.760 0.635 29.795 1.00 83.56 75 VAL A CA 1
ATOM 627 C C . VAL A 1 75 ? -23.605 2.151 29.908 1.00 83.56 75 VAL A C 1
ATOM 629 O O . VAL A 1 75 ? -22.927 2.790 29.111 1.00 83.56 75 VAL A O 1
ATOM 632 N N . VAL A 1 76 ? -24.267 2.742 30.906 1.00 82.94 76 VAL A N 1
ATOM 633 C CA . VAL A 1 76 ? -24.292 4.205 31.126 1.00 82.94 76 VAL A CA 1
ATOM 634 C C . VAL A 1 76 ? -23.512 4.666 32.362 1.00 82.94 76 VAL A C 1
ATOM 636 O O . VAL A 1 76 ? -23.393 5.864 32.605 1.00 82.94 76 VAL A O 1
ATOM 639 N N . ASN A 1 77 ? -22.991 3.737 33.168 1.00 89.31 77 ASN A N 1
ATOM 640 C CA . ASN A 1 77 ? -22.265 4.066 34.394 1.00 89.31 77 ASN A CA 1
ATOM 641 C C . ASN A 1 77 ? -20.816 4.470 34.079 1.00 89.31 77 ASN A C 1
ATOM 643 O O . ASN A 1 77 ? -20.032 3.626 33.642 1.00 89.31 77 ASN A O 1
ATOM 647 N N . SER A 1 78 ? -20.455 5.722 34.377 1.00 87.31 78 SER A N 1
ATOM 648 C CA . SER A 1 78 ? -19.118 6.283 34.128 1.00 87.31 78 SER A CA 1
ATOM 649 C C . SER A 1 78 ? -17.986 5.462 34.750 1.00 87.31 78 SER A C 1
ATOM 651 O O . SER A 1 78 ? -16.963 5.240 34.111 1.00 87.31 78 SER A O 1
ATOM 653 N N . SER A 1 79 ? -18.192 4.897 35.944 1.00 89.00 79 SER A N 1
ATOM 654 C CA . SER A 1 79 ? -17.192 4.057 36.623 1.00 89.00 79 SER A CA 1
ATOM 655 C C . SER A 1 79 ? -16.862 2.760 35.872 1.00 89.00 79 SER A C 1
ATOM 657 O O . SER A 1 79 ? -15.843 2.136 36.157 1.00 89.00 79 SER A O 1
ATOM 659 N N . ILE A 1 80 ? -17.720 2.340 34.937 1.00 85.88 80 ILE A N 1
ATOM 660 C CA . ILE A 1 80 ? -17.508 1.182 34.058 1.00 85.88 80 ILE A CA 1
ATOM 661 C C . ILE A 1 80 ? -17.075 1.654 32.668 1.00 85.88 80 ILE A C 1
ATOM 663 O O . ILE A 1 80 ? -16.126 1.112 32.104 1.00 85.88 80 ILE A O 1
ATOM 667 N N . THR A 1 81 ? -17.738 2.675 32.116 1.00 90.31 81 THR A N 1
ATOM 668 C CA . THR A 1 81 ? -17.452 3.138 30.755 1.00 90.31 81 THR A CA 1
ATOM 669 C C . THR A 1 81 ? -16.080 3.780 30.631 1.00 90.31 81 THR A C 1
ATOM 671 O O . THR A 1 81 ? -15.435 3.587 29.606 1.00 90.31 81 THR A O 1
ATOM 674 N N . ASP A 1 82 ? -15.607 4.518 31.637 1.00 92.00 82 ASP A N 1
ATOM 675 C CA . ASP A 1 82 ? -14.344 5.257 31.533 1.00 92.00 82 ASP A CA 1
ATOM 676 C C . ASP A 1 82 ? -13.133 4.309 31.427 1.00 92.00 82 ASP A C 1
ATOM 678 O O . ASP A 1 82 ? -12.382 4.431 30.455 1.00 92.00 82 ASP A O 1
ATOM 682 N N . PRO A 1 83 ? -12.984 3.277 32.289 1.00 94.00 83 PRO A N 1
ATOM 683 C CA . PRO A 1 83 ? -11.939 2.266 32.109 1.00 94.00 83 PRO A CA 1
ATOM 684 C C . PRO A 1 83 ? -12.010 1.532 30.763 1.00 94.00 83 PRO A C 1
ATOM 686 O O . PRO A 1 83 ? -10.975 1.244 30.160 1.00 94.00 83 PRO A O 1
ATOM 689 N N . MET A 1 84 ? -13.219 1.235 30.268 1.00 92.88 84 MET A N 1
ATOM 690 C CA . MET A 1 84 ? -13.404 0.576 28.969 1.00 92.88 84 MET A CA 1
ATOM 691 C C . MET A 1 84 ? -12.962 1.480 27.814 1.00 92.88 84 MET A C 1
ATOM 693 O O . MET A 1 84 ? -12.230 1.028 26.933 1.00 92.88 84 MET A O 1
ATOM 697 N N . LYS A 1 85 ? -13.343 2.763 27.842 1.00 93.50 85 LYS A N 1
ATOM 698 C CA . LYS A 1 85 ? -12.917 3.763 26.854 1.00 93.50 85 LYS A CA 1
ATOM 699 C C . LYS A 1 85 ? -11.411 3.954 26.863 1.00 93.50 85 LYS A C 1
ATOM 701 O O . LYS A 1 85 ? -10.812 4.039 25.796 1.00 93.50 85 LYS A O 1
ATOM 706 N N . ASP A 1 86 ? -10.788 4.008 28.032 1.00 94.44 86 ASP A N 1
ATOM 707 C CA . ASP A 1 86 ? -9.341 4.188 28.118 1.00 94.44 86 ASP A CA 1
ATOM 708 C C . ASP A 1 86 ? -8.586 2.950 27.625 1.00 94.44 86 ASP A C 1
ATOM 710 O O . ASP A 1 86 ? -7.639 3.082 26.848 1.00 94.44 86 ASP A O 1
ATOM 714 N N . SER A 1 87 ? -9.058 1.744 27.959 1.00 94.56 87 SER A N 1
ATOM 715 C CA . SER A 1 87 ? -8.518 0.503 27.392 1.00 94.56 87 SER A CA 1
ATOM 716 C C . SER A 1 87 ? -8.655 0.462 25.865 1.00 94.56 87 SER A C 1
ATOM 718 O O . SER A 1 87 ? -7.697 0.130 25.162 1.00 94.56 87 SER A O 1
ATOM 720 N N . PHE A 1 88 ? -9.817 0.857 25.339 1.00 96.00 88 PHE A N 1
ATOM 721 C CA . PHE A 1 88 ? -10.064 0.933 23.902 1.00 96.00 88 PHE A CA 1
ATOM 722 C C . PHE A 1 88 ? -9.146 1.945 23.209 1.00 96.00 88 PHE A C 1
ATOM 724 O O . PHE A 1 88 ? -8.518 1.608 22.208 1.00 96.00 88 PHE A O 1
ATOM 731 N N . LYS A 1 89 ? -8.988 3.155 23.764 1.00 96.62 89 LYS A N 1
ATOM 732 C CA . LYS A 1 89 ? -8.078 4.180 23.226 1.00 96.62 89 LYS A CA 1
ATOM 733 C C . LYS A 1 89 ? -6.647 3.666 23.110 1.00 96.62 89 LYS A C 1
ATOM 735 O O . LYS A 1 89 ? -6.012 3.901 22.090 1.00 96.62 89 LYS A O 1
ATOM 740 N N . VAL A 1 90 ? -6.144 2.939 24.111 1.00 96.69 90 VAL A N 1
ATOM 741 C CA . VAL A 1 90 ? -4.789 2.362 24.060 1.00 96.69 90 VAL A CA 1
ATOM 742 C C . VAL A 1 90 ? -4.645 1.392 22.883 1.00 96.69 90 VAL A C 1
ATOM 744 O O . VAL A 1 90 ? -3.661 1.459 22.145 1.00 96.69 90 VAL A O 1
ATOM 747 N N . LYS A 1 91 ? -5.634 0.514 22.670 1.00 97.44 91 LYS A N 1
ATOM 748 C CA . LYS A 1 91 ? -5.644 -0.410 21.525 1.00 97.44 91 LYS A CA 1
ATOM 749 C C . LYS A 1 91 ? -5.730 0.341 20.194 1.00 97.44 91 LYS A C 1
ATOM 751 O O . LYS A 1 91 ? -4.965 0.036 19.279 1.00 97.44 91 LYS A O 1
ATOM 756 N N . LEU A 1 92 ? -6.614 1.337 20.114 1.00 97.94 92 LEU A N 1
ATOM 757 C CA . LEU A 1 92 ? -6.816 2.167 18.931 1.00 97.94 92 LEU A CA 1
ATOM 758 C C . LEU A 1 92 ? -5.538 2.913 18.549 1.00 97.94 92 LEU A C 1
ATOM 760 O O . LEU A 1 92 ? -5.106 2.799 17.410 1.00 97.94 92 LEU A O 1
ATOM 764 N N . GLU A 1 93 ? -4.886 3.614 19.476 1.00 97.62 93 GLU A N 1
ATOM 765 C CA . GLU A 1 93 ? -3.632 4.317 19.169 1.00 97.62 93 GLU A CA 1
ATOM 766 C C . GLU A 1 93 ? -2.530 3.334 18.748 1.00 97.62 93 GLU A C 1
ATOM 768 O O . GLU A 1 93 ? -1.838 3.569 17.760 1.00 97.62 93 GLU A O 1
ATOM 773 N N . GLY A 1 94 ? -2.439 2.161 19.387 1.00 97.06 94 GLY A N 1
ATOM 774 C CA . GLY A 1 94 ? -1.502 1.117 18.966 1.00 97.06 94 GLY A CA 1
ATOM 775 C C . GLY A 1 94 ? -1.735 0.618 17.531 1.00 97.06 94 GLY A C 1
ATOM 776 O O . GLY A 1 94 ? -0.767 0.308 16.819 1.00 97.06 94 GLY A O 1
ATOM 777 N N . PHE A 1 95 ? -2.996 0.524 17.102 1.00 97.94 95 PHE A N 1
ATOM 778 C CA . PHE A 1 95 ? -3.386 0.229 15.722 1.00 97.94 95 PHE A CA 1
ATOM 779 C C . PHE A 1 95 ? -3.053 1.397 14.780 1.00 97.94 95 PHE A C 1
ATOM 781 O O . PHE A 1 95 ? -2.378 1.183 13.770 1.00 97.94 95 PHE A O 1
ATOM 788 N N . LEU A 1 96 ? -3.458 2.622 15.128 1.00 97.94 96 LEU A N 1
ATOM 789 C CA . LEU A 1 96 ? -3.259 3.823 14.313 1.00 97.94 96 LEU A CA 1
ATOM 790 C C . LEU A 1 96 ? -1.778 4.124 14.071 1.00 97.94 96 LEU A C 1
ATOM 792 O O . LEU A 1 96 ? -1.416 4.441 12.941 1.00 97.94 96 LEU A O 1
ATOM 796 N N . ASP A 1 97 ? -0.915 3.945 15.070 1.00 96.94 97 ASP A N 1
ATOM 797 C CA . ASP A 1 97 ? 0.538 4.084 14.921 1.00 96.94 97 ASP A CA 1
ATOM 798 C C . ASP A 1 97 ? 1.097 3.093 13.894 1.00 96.94 97 ASP A C 1
ATOM 800 O O . ASP A 1 97 ? 1.955 3.422 13.073 1.00 96.94 97 ASP A O 1
ATOM 804 N N . THR A 1 98 ? 0.588 1.860 13.909 1.00 96.25 98 THR A N 1
ATOM 805 C CA . THR A 1 98 ? 1.016 0.820 12.963 1.00 96.25 98 THR A CA 1
ATOM 806 C C . THR A 1 98 ? 0.561 1.167 11.551 1.00 96.25 98 THR A C 1
ATOM 808 O O . THR A 1 98 ? 1.361 1.119 10.616 1.00 96.25 98 THR A O 1
ATOM 811 N N . LEU A 1 99 ? -0.698 1.581 11.402 1.00 96.81 99 LEU A N 1
ATOM 812 C CA . LEU A 1 99 ? -1.253 2.023 10.128 1.00 96.81 99 LEU A CA 1
ATOM 813 C C . LEU A 1 99 ? -0.515 3.254 9.582 1.00 96.81 99 LEU A C 1
ATOM 815 O O . LEU A 1 99 ? -0.217 3.305 8.392 1.00 96.81 99 LEU A O 1
ATOM 819 N N . GLN A 1 100 ? -0.172 4.221 10.434 1.00 96.25 100 GLN A N 1
ATOM 820 C CA . GLN A 1 100 ? 0.559 5.424 10.039 1.00 96.25 100 GLN A CA 1
ATOM 821 C C . GLN A 1 100 ? 1.938 5.077 9.465 1.00 96.25 100 GLN A C 1
ATOM 823 O O . GLN A 1 100 ? 2.283 5.575 8.396 1.00 96.25 100 GLN A O 1
ATOM 828 N N . ARG A 1 101 ? 2.691 4.182 10.119 1.00 93.75 101 ARG A N 1
ATOM 829 C CA . ARG A 1 1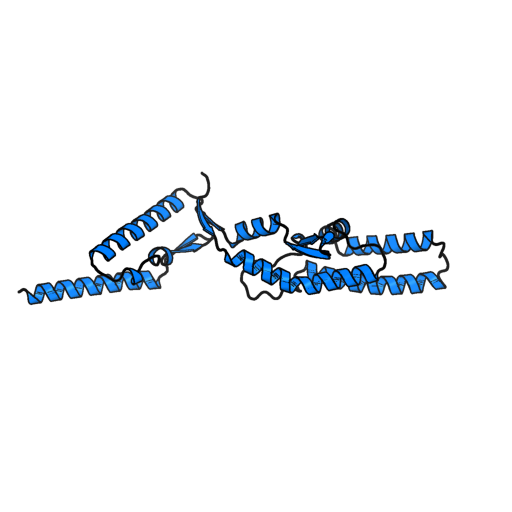01 ? 4.008 3.718 9.638 1.00 93.75 101 ARG A CA 1
ATOM 830 C C . ARG A 1 101 ? 3.928 2.958 8.314 1.00 93.75 101 ARG A C 1
ATOM 832 O O . ARG A 1 101 ? 4.838 3.032 7.489 1.00 93.75 101 ARG A O 1
ATOM 839 N N . ILE A 1 102 ? 2.842 2.212 8.109 1.00 94.12 102 ILE A N 1
ATOM 840 C CA . ILE A 1 102 ? 2.563 1.522 6.843 1.00 94.12 102 ILE A CA 1
ATOM 841 C C . ILE A 1 102 ? 2.257 2.547 5.747 1.00 94.12 102 ILE A C 1
ATOM 843 O O . ILE A 1 102 ? 2.863 2.498 4.680 1.00 94.12 102 ILE A O 1
ATOM 847 N N . LYS A 1 103 ? 1.375 3.517 6.017 1.00 94.19 103 LYS A N 1
ATOM 848 C CA . LYS A 1 103 ? 1.013 4.571 5.058 1.00 94.19 103 LYS A CA 1
ATOM 849 C C . LYS A 1 103 ? 2.180 5.484 4.691 1.00 94.19 103 LYS A C 1
ATOM 851 O O . LYS A 1 103 ? 2.263 5.902 3.542 1.00 94.19 103 LYS A O 1
ATOM 856 N N . SER A 1 104 ? 3.078 5.787 5.630 1.00 90.88 104 SER A N 1
ATOM 857 C CA . SER A 1 104 ? 4.270 6.600 5.358 1.00 90.88 104 SER A CA 1
ATOM 858 C C . SER A 1 104 ? 5.368 5.837 4.608 1.00 90.88 104 SER A C 1
ATOM 860 O O . SER A 1 104 ? 6.315 6.451 4.120 1.00 90.88 104 SER A O 1
ATOM 862 N N . GLY A 1 105 ? 5.266 4.507 4.502 1.00 84.56 105 GLY A N 1
ATOM 863 C CA . GLY A 1 105 ? 6.290 3.670 3.877 1.00 84.56 105 GLY A CA 1
ATOM 864 C C . GLY A 1 105 ? 7.567 3.522 4.714 1.00 84.56 105 GLY A C 1
ATOM 865 O O . GLY A 1 105 ? 8.567 3.003 4.212 1.00 84.56 105 GLY A O 1
ATOM 866 N N . GLU A 1 106 ? 7.551 3.933 5.987 1.00 82.44 106 GLU A N 1
ATOM 867 C CA . GLU A 1 106 ? 8.673 3.779 6.930 1.00 82.44 106 GLU A CA 1
ATOM 868 C C . GLU A 1 106 ? 9.073 2.318 7.142 1.00 82.44 106 GLU A C 1
ATOM 870 O O . GLU A 1 106 ? 10.219 2.019 7.469 1.00 82.44 106 GLU A O 1
ATOM 875 N N . VAL A 1 107 ? 8.131 1.397 6.952 1.00 80.81 107 VAL A N 1
ATOM 876 C CA . VAL A 1 107 ? 8.362 -0.038 7.131 1.00 80.81 107 VAL A CA 1
ATOM 877 C C . VAL A 1 107 ? 9.072 -0.694 5.935 1.00 80.81 107 VAL A C 1
ATOM 879 O O . VAL A 1 107 ? 9.498 -1.842 6.027 1.00 80.81 107 VAL A O 1
ATOM 882 N N . LEU A 1 108 ? 9.244 0.019 4.813 1.00 74.25 108 LEU A N 1
ATOM 883 C CA . LEU A 1 108 ? 9.958 -0.492 3.641 1.00 74.25 108 LEU A CA 1
ATOM 884 C C . LEU A 1 108 ? 11.437 -0.113 3.667 1.00 74.25 108 LEU A C 1
ATOM 886 O O . LEU A 1 108 ? 11.828 1.019 3.350 1.00 74.25 108 LEU A O 1
ATOM 890 N N . ILE A 1 109 ? 12.262 -1.122 3.937 1.00 66.56 109 ILE A N 1
ATOM 891 C CA . ILE A 1 109 ? 13.702 -1.099 3.691 1.00 66.56 109 ILE A CA 1
ATOM 892 C C . ILE A 1 109 ? 13.925 -1.568 2.246 1.00 66.56 109 ILE A C 1
ATOM 894 O O . ILE A 1 109 ? 13.898 -2.765 1.960 1.00 66.56 109 ILE A O 1
ATOM 898 N N . SER A 1 110 ? 14.113 -0.626 1.320 1.00 60.34 110 SER A N 1
ATOM 899 C CA . SER A 1 110 ? 14.502 -0.925 -0.064 1.00 60.34 110 SER A CA 1
ATOM 900 C C . SER A 1 110 ? 15.946 -0.493 -0.288 1.00 60.34 110 SER A C 1
ATOM 902 O O . SER A 1 110 ? 16.286 0.661 -0.045 1.00 60.34 110 SER A O 1
ATOM 904 N N . HIS A 1 111 ? 16.770 -1.422 -0.773 1.00 58.75 111 HIS A N 1
ATOM 905 C CA . HIS A 1 111 ? 18.105 -1.143 -1.320 1.00 58.75 111 HIS A CA 1
ATOM 906 C C . HIS A 1 111 ? 18.070 -1.001 -2.852 1.00 58.75 111 HIS A C 1
ATOM 908 O O . HIS A 1 111 ? 19.114 -0.968 -3.494 1.00 58.75 111 HIS A O 1
ATOM 914 N N . SER A 1 112 ? 16.873 -0.993 -3.443 1.00 63.06 112 SER A N 1
ATOM 915 C CA . SER A 1 112 ? 16.672 -0.872 -4.886 1.00 63.06 112 SER A CA 1
ATOM 916 C C . SER A 1 112 ? 16.212 0.535 -5.246 1.00 63.06 112 SER A C 1
ATOM 918 O O . SER A 1 112 ? 15.497 1.169 -4.468 1.00 63.06 112 SER A O 1
ATOM 920 N N . ASN A 1 113 ? 16.595 0.988 -6.440 1.00 63.94 113 ASN A N 1
ATOM 921 C CA . ASN A 1 113 ? 16.181 2.278 -6.996 1.00 63.94 113 ASN A CA 1
ATOM 922 C C . ASN A 1 113 ? 14.729 2.283 -7.509 1.00 63.94 113 ASN A C 1
ATOM 924 O O . ASN A 1 113 ? 14.282 3.308 -8.008 1.00 63.94 113 ASN A O 1
ATOM 928 N N . THR A 1 114 ? 13.993 1.172 -7.395 1.00 69.31 114 THR A N 1
ATOM 929 C CA . THR A 1 114 ? 12.570 1.113 -7.762 1.00 69.31 114 THR A CA 1
ATOM 930 C C . THR A 1 114 ? 11.715 1.802 -6.705 1.00 69.31 114 THR A C 1
ATOM 932 O O . THR A 1 114 ? 11.994 1.685 -5.502 1.00 69.31 114 THR A O 1
ATOM 935 N N . ARG A 1 115 ? 10.640 2.462 -7.133 1.00 78.69 115 ARG A N 1
ATOM 936 C CA . ARG A 1 115 ? 9.633 3.086 -6.274 1.00 78.69 115 ARG A CA 1
ATOM 937 C C . ARG A 1 115 ? 9.151 2.124 -5.203 1.00 78.69 115 ARG A C 1
ATOM 939 O O . ARG A 1 115 ? 8.962 0.924 -5.417 1.00 78.69 115 ARG A O 1
ATOM 946 N N . LYS A 1 116 ? 8.924 2.699 -4.024 1.00 84.06 116 LYS A N 1
ATOM 947 C CA . LYS A 1 116 ? 8.372 1.981 -2.883 1.00 84.06 116 LYS A CA 1
ATOM 948 C C . LYS A 1 116 ? 6.890 1.688 -3.105 1.00 84.06 116 LYS A C 1
ATOM 950 O O . LYS A 1 116 ? 6.127 2.608 -3.400 1.00 84.06 116 LYS A O 1
ATOM 955 N N . LEU A 1 117 ? 6.512 0.430 -2.903 1.00 86.81 117 LEU A N 1
ATOM 956 C CA . LEU A 1 117 ? 5.129 -0.025 -2.837 1.0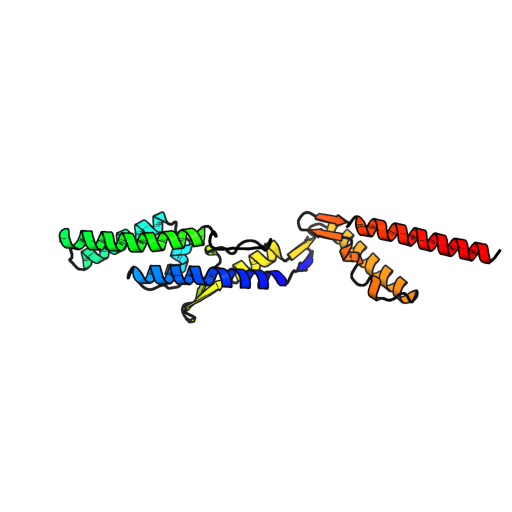0 86.81 117 LEU A CA 1
ATOM 957 C C . LEU A 1 117 ? 4.388 0.759 -1.750 1.00 86.81 117 LEU A C 1
ATOM 959 O O . LEU A 1 117 ? 4.892 0.935 -0.639 1.00 86.81 117 LEU A O 1
ATOM 963 N N . ARG A 1 118 ? 3.192 1.238 -2.058 1.00 89.94 118 ARG A N 1
ATOM 964 C CA . ARG A 1 118 ? 2.378 2.019 -1.131 1.00 89.94 118 ARG A CA 1
ATOM 965 C C . ARG A 1 118 ? 1.177 1.225 -0.645 1.00 89.94 118 ARG A C 1
ATOM 967 O O . ARG A 1 118 ? 0.717 0.280 -1.276 1.00 89.94 118 ARG A O 1
ATOM 974 N N . PHE A 1 119 ? 0.645 1.625 0.506 1.00 92.69 119 PHE A N 1
ATOM 975 C CA . PHE A 1 119 ? -0.501 0.946 1.110 1.00 92.69 119 PHE A CA 1
ATOM 976 C C . PHE A 1 119 ? -1.769 1.018 0.245 1.00 92.69 119 PHE A C 1
ATOM 978 O O . PHE A 1 119 ? -2.533 0.059 0.201 1.00 92.69 119 PHE A O 1
ATOM 985 N N . ASP A 1 120 ? -1.980 2.123 -0.473 1.00 91.38 120 ASP A N 1
ATOM 986 C CA . ASP A 1 120 ? -3.115 2.332 -1.382 1.00 91.38 120 ASP A CA 1
ATOM 987 C C . ASP A 1 120 ? -3.093 1.408 -2.614 1.00 91.38 120 ASP A C 1
ATOM 989 O O . ASP A 1 120 ? -4.136 1.188 -3.227 1.00 91.38 120 ASP A O 1
ATOM 993 N N . GLU A 1 121 ? -1.953 0.789 -2.920 1.00 90.88 121 GLU A N 1
ATOM 994 C CA . GLU A 1 121 ? -1.752 -0.123 -4.057 1.00 90.88 121 GLU A CA 1
ATOM 995 C C . GLU A 1 121 ? -2.050 -1.594 -3.727 1.00 90.88 121 GLU A C 1
ATOM 997 O O . GLU A 1 121 ? -2.052 -2.457 -4.610 1.00 90.88 121 GLU A O 1
ATOM 1002 N N . LEU A 1 122 ? -2.300 -1.901 -2.454 1.00 92.31 122 LEU A N 1
ATOM 1003 C CA . LEU A 1 122 ? -2.525 -3.266 -1.987 1.00 92.31 122 LEU A CA 1
ATOM 1004 C C . LEU A 1 122 ? -3.985 -3.680 -2.100 1.00 92.31 122 LEU A C 1
ATOM 1006 O O . LEU A 1 122 ? -4.870 -2.848 -2.141 1.00 92.31 122 LEU A O 1
ATOM 1010 N N . LYS A 1 123 ? -4.282 -4.966 -2.125 1.00 92.56 123 LYS A N 1
ATOM 1011 C CA . LYS A 1 123 ? -5.641 -5.481 -1.973 1.00 92.56 123 LYS A CA 1
ATOM 1012 C C . LYS A 1 123 ? -5.627 -6.525 -0.876 1.00 92.56 123 LYS A C 1
ATOM 1014 O O . LYS A 1 123 ? -4.674 -7.301 -0.782 1.00 92.56 123 LYS A O 1
ATOM 1019 N N . PHE A 1 124 ? -6.674 -6.535 -0.062 1.00 93.94 124 PHE A N 1
ATOM 1020 C CA . PHE A 1 124 ? -6.915 -7.615 0.879 1.00 93.94 124 PHE A CA 1
ATOM 1021 C C . PHE A 1 124 ? -7.814 -8.662 0.216 1.00 93.94 124 PHE A C 1
ATOM 1023 O O . PHE A 1 124 ? -8.880 -8.326 -0.297 1.00 93.94 124 PHE A O 1
ATOM 1030 N N . MET A 1 125 ? -7.350 -9.910 0.200 1.00 90.81 125 MET A N 1
ATOM 1031 C CA . MET A 1 125 ? -8.051 -11.065 -0.351 1.00 90.81 125 MET A CA 1
ATOM 1032 C C . MET A 1 125 ? -8.668 -11.855 0.797 1.00 90.81 125 MET A C 1
ATOM 1034 O O . MET A 1 125 ? -7.958 -12.574 1.498 1.00 90.81 125 MET A O 1
ATOM 1038 N N . GLU A 1 126 ? -9.982 -11.741 0.976 1.00 87.50 126 GLU A N 1
ATOM 1039 C CA . GLU A 1 126 ? -10.705 -12.413 2.065 1.00 87.50 126 GLU A CA 1
ATOM 1040 C C . GLU A 1 126 ? -10.547 -13.938 2.017 1.00 87.50 126 GLU A C 1
ATOM 1042 O O . GLU A 1 126 ? -10.197 -14.547 3.025 1.00 87.50 126 GLU A O 1
ATOM 1047 N N . ASN A 1 127 ? -10.700 -14.539 0.830 1.00 85.38 127 ASN A N 1
ATOM 1048 C CA . ASN A 1 127 ? -10.614 -15.994 0.635 1.00 85.38 127 ASN A CA 1
ATOM 1049 C C . ASN A 1 127 ? -9.263 -16.584 1.067 1.00 85.38 127 ASN A C 1
ATOM 1051 O O . ASN A 1 127 ? -9.218 -17.668 1.644 1.00 85.38 127 ASN A O 1
ATOM 1055 N N . ASP A 1 128 ? -8.176 -15.861 0.796 1.00 81.81 128 ASP A N 1
ATOM 1056 C CA . ASP A 1 128 ? -6.810 -16.305 1.091 1.00 81.81 128 ASP A CA 1
ATOM 1057 C C . ASP A 1 128 ? -6.280 -15.718 2.405 1.00 81.81 128 ASP A C 1
ATOM 1059 O O . ASP A 1 128 ? -5.178 -16.049 2.845 1.00 81.81 128 ASP A O 1
ATOM 1063 N N . ASN A 1 129 ? -7.063 -14.842 3.045 1.00 88.50 129 ASN A N 1
ATOM 1064 C CA . ASN A 1 129 ? -6.692 -14.106 4.244 1.00 88.50 129 ASN A CA 1
ATOM 1065 C C . ASN A 1 129 ? -5.362 -13.333 4.094 1.00 88.50 129 ASN A C 1
ATOM 1067 O O . ASN A 1 129 ? -4.582 -13.216 5.046 1.00 88.50 129 ASN A O 1
ATOM 1071 N N . ASP A 1 130 ? -5.093 -12.806 2.896 1.00 90.12 130 ASP A N 1
ATOM 1072 C CA . ASP A 1 130 ? -3.763 -12.339 2.492 1.00 90.12 130 ASP A CA 1
ATOM 1073 C C . ASP A 1 130 ? -3.787 -10.989 1.755 1.00 90.12 130 ASP A C 1
ATOM 1075 O O . ASP A 1 130 ? -4.831 -10.493 1.334 1.00 90.12 130 ASP A O 1
ATOM 1079 N N . PHE A 1 131 ? -2.609 -10.384 1.604 1.00 90.69 131 PHE A N 1
ATOM 1080 C CA . PHE A 1 131 ? -2.407 -9.122 0.901 1.00 90.69 131 PHE A CA 1
ATOM 1081 C C . PHE A 1 131 ? -1.683 -9.344 -0.427 1.00 90.69 131 PHE A C 1
ATOM 1083 O O . PHE A 1 131 ? -0.635 -10.003 -0.477 1.00 90.69 131 PHE A O 1
ATOM 1090 N N . LEU A 1 132 ? -2.216 -8.728 -1.482 1.00 89.88 132 LEU A N 1
ATOM 1091 C CA . LEU A 1 132 ? -1.668 -8.727 -2.839 1.00 89.88 132 LEU A CA 1
ATOM 1092 C C . LEU A 1 132 ? -1.459 -7.295 -3.335 1.00 89.88 132 LEU A C 1
ATOM 1094 O O . LEU A 1 132 ? -2.020 -6.356 -2.784 1.00 89.88 132 LEU A O 1
ATOM 1098 N N . VAL A 1 133 ? -0.673 -7.122 -4.395 1.00 87.19 133 VAL A N 1
ATOM 1099 C CA . VAL A 1 133 ? -0.622 -5.853 -5.136 1.00 87.19 133 VAL A CA 1
ATOM 1100 C C . VAL A 1 133 ? -1.717 -5.880 -6.197 1.00 87.19 133 VAL A C 1
ATOM 1102 O O . VAL A 1 133 ? -1.879 -6.886 -6.889 1.00 87.19 133 VAL A O 1
ATOM 1105 N N . GLY A 1 134 ? -2.491 -4.801 -6.322 1.00 80.31 134 GLY A N 1
ATOM 1106 C CA . GLY A 1 134 ? -3.507 -4.697 -7.366 1.00 80.31 134 GLY A CA 1
ATOM 1107 C C . GLY A 1 134 ? -2.883 -4.762 -8.763 1.00 80.31 134 GLY A C 1
ATOM 1108 O O . GLY A 1 134 ? -1.837 -4.165 -8.999 1.00 80.31 134 GLY A O 1
ATOM 1109 N N . SER A 1 135 ? -3.538 -5.442 -9.707 1.00 80.62 135 SER A N 1
ATOM 1110 C CA . SER A 1 135 ? -3.067 -5.549 -11.099 1.00 80.62 135 SER A CA 1
ATOM 1111 C C . SER A 1 135 ? -2.813 -4.186 -11.750 1.00 80.62 135 SER A C 1
ATOM 1113 O O . SER A 1 135 ? -1.821 -4.015 -12.445 1.00 80.62 135 SER A O 1
ATOM 1115 N N . GLU A 1 136 ? -3.666 -3.202 -11.468 1.00 82.88 136 GLU A N 1
ATOM 1116 C CA . GLU A 1 136 ? -3.511 -1.817 -11.931 1.00 82.88 136 GLU A CA 1
ATOM 1117 C C . GLU A 1 136 ? -2.237 -1.160 -11.390 1.00 82.88 136 GLU A C 1
ATOM 1119 O O . GLU A 1 136 ? -1.553 -0.451 -12.120 1.00 82.88 136 GLU A O 1
ATOM 1124 N N . ALA A 1 137 ? -1.883 -1.424 -10.129 1.00 82.31 137 ALA A N 1
ATOM 1125 C CA . ALA A 1 137 ? -0.660 -0.899 -9.535 1.00 82.31 137 ALA A CA 1
ATOM 1126 C C . ALA A 1 137 ? 0.585 -1.583 -10.114 1.00 82.31 137 ALA A C 1
ATOM 1128 O O . ALA A 1 137 ? 1.575 -0.908 -10.378 1.00 82.31 137 ALA A O 1
ATOM 1129 N N . VAL A 1 138 ? 0.528 -2.896 -10.369 1.00 80.19 138 VAL A N 1
ATOM 1130 C CA . VAL A 1 138 ? 1.612 -3.615 -11.059 1.00 80.19 138 VAL A CA 1
ATOM 1131 C C . VAL A 1 138 ? 1.833 -3.040 -12.457 1.00 80.19 138 VAL A C 1
ATOM 1133 O O . VAL A 1 138 ? 2.973 -2.758 -12.819 1.00 80.19 138 VAL A O 1
ATOM 1136 N N . GLU A 1 139 ? 0.761 -2.824 -13.220 1.00 83.25 139 GLU A N 1
ATOM 1137 C CA . GLU A 1 139 ? 0.851 -2.253 -14.566 1.00 83.25 139 GLU A CA 1
ATOM 1138 C C . GLU A 1 139 ? 1.390 -0.820 -14.529 1.00 83.25 139 GLU A C 1
ATOM 1140 O O . GLU A 1 139 ? 2.331 -0.509 -15.252 1.00 83.25 139 GLU A O 1
ATOM 1145 N N . ALA A 1 140 ? 0.875 0.027 -13.632 1.00 81.81 140 ALA A N 1
ATOM 1146 C CA . ALA A 1 140 ? 1.351 1.399 -13.475 1.00 81.81 140 ALA A CA 1
ATOM 1147 C C . ALA A 1 140 ? 2.840 1.454 -13.099 1.00 81.81 140 ALA A C 1
ATOM 1149 O O . ALA A 1 140 ? 3.591 2.226 -13.680 1.00 81.81 140 ALA A O 1
ATOM 1150 N N . MET A 1 141 ? 3.298 0.606 -12.171 1.00 76.62 141 MET A N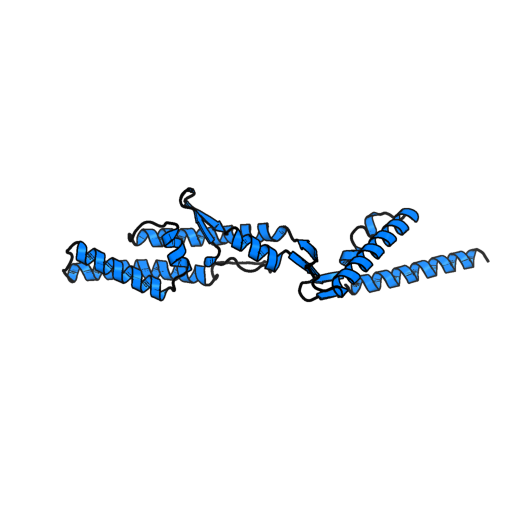 1
ATOM 1151 C CA . MET A 1 141 ? 4.721 0.525 -11.821 1.00 76.62 141 MET A CA 1
ATOM 1152 C C . MET A 1 141 ? 5.576 0.009 -12.985 1.00 76.62 141 MET A C 1
ATOM 1154 O O . MET A 1 141 ? 6.695 0.473 -13.179 1.00 76.62 141 MET A O 1
ATOM 1158 N N . THR A 1 142 ? 5.060 -0.934 -13.773 1.00 78.44 142 THR A N 1
ATOM 1159 C CA . THR A 1 142 ? 5.762 -1.458 -14.954 1.00 78.44 142 THR A CA 1
ATOM 1160 C C . THR A 1 142 ? 5.885 -0.378 -16.033 1.00 78.44 142 THR A C 1
ATOM 1162 O O . THR A 1 142 ? 6.962 -0.177 -16.588 1.00 78.44 142 THR A O 1
ATOM 1165 N N . GLU A 1 143 ? 4.827 0.387 -16.279 1.00 82.19 143 GLU A N 1
ATOM 1166 C CA . GLU A 1 143 ? 4.836 1.530 -17.196 1.0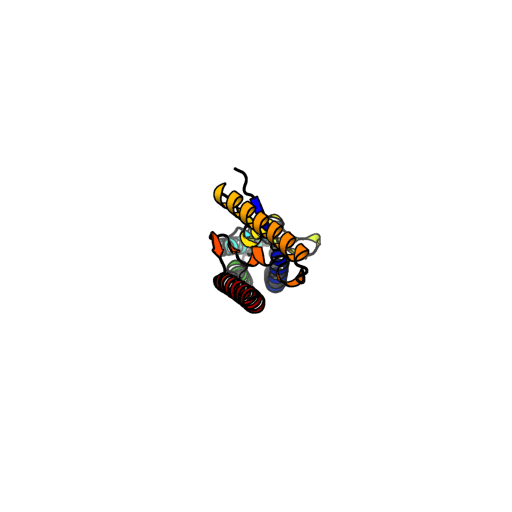0 82.19 143 GLU A CA 1
ATOM 1167 C C . GLU A 1 143 ? 5.807 2.635 -16.726 1.00 82.19 143 GLU A C 1
ATOM 1169 O O . GLU A 1 143 ? 6.635 3.148 -17.489 1.00 82.19 143 GLU A O 1
ATOM 1174 N N . ASP A 1 144 ? 5.764 2.959 -15.433 1.00 75.06 144 ASP A N 1
ATOM 1175 C CA . ASP A 1 144 ? 6.554 4.031 -14.827 1.00 75.06 144 ASP A CA 1
ATOM 1176 C C . ASP A 1 144 ? 8.040 3.687 -14.678 1.00 75.06 144 ASP A C 1
ATOM 1178 O O . ASP A 1 144 ? 8.865 4.601 -14.672 1.00 75.06 144 ASP A O 1
ATOM 1182 N N . GLU A 1 145 ? 8.416 2.415 -14.572 1.00 71.88 145 GLU A N 1
ATOM 1183 C CA . GLU A 1 145 ? 9.790 2.052 -14.199 1.00 71.88 145 GLU A CA 1
ATOM 1184 C C . GLU A 1 145 ? 10.438 0.995 -15.093 1.00 71.88 145 GLU A C 1
ATOM 1186 O O . GLU A 1 145 ? 11.662 0.966 -15.186 1.00 71.88 145 GLU A O 1
ATOM 1191 N N . ALA A 1 146 ? 9.656 0.142 -15.759 1.00 73.12 146 ALA A N 1
ATOM 1192 C CA . ALA A 1 146 ? 10.188 -0.969 -16.549 1.00 73.12 146 ALA A CA 1
ATOM 1193 C C . ALA A 1 146 ? 10.206 -0.673 -18.047 1.00 73.12 146 ALA A C 1
ATOM 1195 O O . ALA A 1 146 ? 11.049 -1.221 -18.754 1.00 73.12 146 ALA A O 1
ATOM 1196 N N . ARG A 1 147 ? 9.277 0.155 -18.542 1.00 77.50 147 ARG A N 1
ATOM 1197 C CA . ARG A 1 147 ? 9.107 0.409 -19.975 1.00 77.50 147 ARG A CA 1
ATOM 1198 C C . ARG A 1 147 ? 9.785 1.695 -20.426 1.00 77.50 147 ARG A C 1
ATOM 1200 O O . ARG A 1 147 ? 9.658 2.751 -19.799 1.00 77.50 147 ARG A O 1
ATOM 1207 N N . LEU A 1 148 ? 10.488 1.594 -21.551 1.00 75.56 148 LEU A N 1
ATOM 1208 C CA . LEU A 1 148 ? 11.142 2.717 -22.210 1.00 75.56 148 LEU A CA 1
ATOM 1209 C C . LEU A 1 148 ? 10.603 2.900 -23.626 1.00 75.56 148 LEU A C 1
ATOM 1211 O O . LEU A 1 148 ? 10.656 1.986 -24.455 1.00 75.56 148 LEU A O 1
ATOM 1215 N N . TYR A 1 149 ? 10.105 4.107 -23.882 1.00 77.25 149 TYR A N 1
ATOM 1216 C CA . TYR A 1 149 ? 9.468 4.491 -25.132 1.00 77.25 149 TYR A CA 1
ATOM 1217 C C . TYR A 1 149 ? 10.269 5.561 -25.858 1.00 77.25 149 TYR A C 1
ATOM 1219 O O . TYR A 1 149 ? 10.841 6.449 -25.229 1.00 77.25 149 TYR A O 1
ATOM 1227 N N . LEU A 1 150 ? 10.221 5.505 -27.184 1.00 76.88 150 LEU A N 1
ATOM 1228 C CA . LEU A 1 150 ? 10.562 6.614 -28.064 1.00 76.88 150 LEU A CA 1
ATOM 1229 C C . LEU A 1 150 ? 9.272 7.360 -28.412 1.00 76.88 150 LEU A C 1
ATOM 1231 O O . LEU A 1 150 ? 8.270 6.745 -28.792 1.00 76.88 150 LEU A O 1
ATOM 1235 N N . ASN A 1 151 ? 9.287 8.673 -28.234 1.00 76.69 151 ASN A N 1
ATOM 1236 C CA . ASN A 1 151 ? 8.117 9.542 -28.279 1.00 76.69 151 ASN A CA 1
ATOM 1237 C C . ASN A 1 151 ? 8.099 10.454 -29.511 1.00 76.69 151 ASN A C 1
ATOM 1239 O O . ASN A 1 151 ? 7.029 10.957 -29.864 1.00 76.69 151 ASN A O 1
ATOM 1243 N N . THR A 1 152 ? 9.245 10.667 -30.163 1.00 77.31 152 THR A N 1
ATOM 1244 C CA . THR A 1 152 ? 9.363 11.531 -31.347 1.00 77.31 152 THR A CA 1
ATOM 1245 C C . THR A 1 152 ? 9.771 10.757 -32.602 1.00 77.31 152 THR A C 1
ATOM 1247 O O . THR A 1 152 ? 10.415 9.710 -32.525 1.00 77.31 152 THR A O 1
ATOM 1250 N N . ASP A 1 153 ? 9.407 11.289 -33.775 1.00 79.75 153 ASP A N 1
ATOM 1251 C CA . ASP A 1 153 ? 9.857 10.757 -35.070 1.00 79.75 153 ASP A CA 1
ATOM 1252 C C . ASP A 1 153 ? 11.396 10.718 -35.148 1.00 79.75 153 ASP A C 1
ATOM 1254 O O . ASP A 1 153 ? 11.963 9.741 -35.625 1.00 79.75 153 ASP A O 1
ATOM 1258 N N . GLU A 1 154 ? 12.069 11.742 -34.611 1.00 74.75 154 GLU A N 1
ATOM 1259 C CA . GLU A 1 154 ? 13.535 11.857 -34.585 1.00 74.75 154 GLU A CA 1
ATOM 1260 C C . GLU A 1 154 ? 14.190 10.772 -33.715 1.00 74.75 154 GLU A C 1
ATOM 1262 O O . GLU A 1 154 ? 15.189 10.172 -34.110 1.00 74.75 154 GLU A O 1
ATOM 1267 N N . GLU A 1 155 ? 13.620 10.485 -32.541 1.00 69.69 155 GLU A N 1
ATOM 1268 C CA . GLU A 1 155 ? 14.084 9.413 -31.654 1.00 69.69 155 GLU A CA 1
ATOM 1269 C C . GLU A 1 155 ? 13.945 8.039 -32.317 1.00 69.69 155 GLU A C 1
ATOM 1271 O O . GLU A 1 155 ? 14.846 7.202 -32.219 1.00 69.69 155 GLU A O 1
ATOM 1276 N N . ILE A 1 156 ? 12.826 7.817 -33.012 1.00 76.06 156 ILE A N 1
ATOM 1277 C CA . ILE A 1 156 ? 12.542 6.573 -33.731 1.00 76.06 156 ILE A CA 1
ATOM 1278 C C . ILE A 1 156 ? 13.493 6.412 -34.917 1.00 76.06 156 ILE A C 1
ATOM 1280 O O . ILE A 1 156 ? 14.125 5.364 -35.042 1.00 76.06 156 ILE A O 1
ATOM 1284 N N . GLU A 1 157 ? 13.648 7.445 -35.747 1.00 77.38 157 GLU A N 1
ATOM 1285 C CA . GLU A 1 157 ? 14.569 7.435 -36.887 1.00 77.38 157 GLU A CA 1
ATOM 1286 C C . GLU A 1 157 ? 16.006 7.163 -36.424 1.00 77.38 157 GLU A C 1
ATOM 1288 O O . GLU A 1 157 ? 16.696 6.300 -36.973 1.00 77.38 157 GLU A O 1
ATOM 1293 N N . PHE A 1 158 ? 16.449 7.833 -35.358 1.00 72.75 158 PHE A N 1
ATOM 1294 C CA . PHE A 1 158 ? 17.772 7.606 -34.787 1.00 72.75 158 PHE A CA 1
ATOM 1295 C C . PHE A 1 158 ? 17.949 6.164 -34.294 1.00 72.75 158 PHE A C 1
ATOM 1297 O O . PHE A 1 158 ? 18.965 5.526 -34.583 1.00 72.75 158 PHE A O 1
ATOM 1304 N N . TYR A 1 159 ? 16.960 5.619 -33.584 1.00 74.00 159 TYR A N 1
ATOM 1305 C CA . TYR A 1 159 ? 16.990 4.235 -33.116 1.00 74.00 159 TYR A CA 1
ATOM 1306 C C . TYR A 1 159 ? 17.050 3.227 -34.275 1.00 74.00 159 TYR A C 1
ATOM 1308 O O . TYR A 1 159 ? 17.818 2.262 -34.217 1.00 74.00 159 TYR A O 1
ATOM 1316 N N . GLU A 1 160 ? 16.298 3.458 -35.354 1.00 79.06 160 GLU A N 1
ATOM 1317 C CA . GLU A 1 160 ? 16.340 2.624 -36.560 1.00 79.06 160 GLU A CA 1
ATOM 1318 C C . GLU A 1 160 ? 17.712 2.666 -37.245 1.00 79.06 160 GLU A C 1
ATOM 1320 O O . GLU A 1 160 ? 18.238 1.613 -37.618 1.00 79.06 160 GLU A O 1
ATOM 1325 N N . ILE A 1 161 ? 18.339 3.845 -37.337 1.00 74.38 161 ILE A N 1
ATOM 1326 C CA . ILE A 1 161 ? 19.704 3.998 -37.865 1.00 74.38 161 ILE A CA 1
ATOM 1327 C C . ILE A 1 161 ? 20.706 3.205 -37.019 1.00 74.38 161 ILE A C 1
ATOM 1329 O O . ILE A 1 161 ? 21.532 2.471 -37.565 1.00 74.38 161 ILE A O 1
ATOM 1333 N N . VAL A 1 162 ? 20.641 3.316 -35.689 1.00 68.62 162 VAL A N 1
ATOM 1334 C CA . VAL A 1 162 ? 21.540 2.581 -34.781 1.00 68.62 162 VAL A CA 1
ATOM 1335 C C . VAL A 1 162 ? 21.380 1.069 -34.956 1.00 68.62 162 VAL A C 1
ATOM 1337 O O . VAL A 1 162 ? 22.374 0.346 -35.053 1.00 68.62 162 VAL A O 1
ATOM 1340 N N . LYS A 1 163 ? 20.139 0.590 -35.063 1.00 73.88 163 LYS A N 1
ATOM 1341 C CA . LYS A 1 163 ? 19.827 -0.827 -35.282 1.00 73.88 163 LYS A CA 1
ATOM 1342 C C . LYS A 1 163 ? 20.333 -1.339 -36.637 1.00 73.88 163 LYS A C 1
ATOM 1344 O O . LYS A 1 163 ? 20.838 -2.462 -36.730 1.00 73.88 163 LYS A O 1
ATOM 1349 N N . ASP A 1 164 ? 20.228 -0.527 -37.687 1.00 74.38 164 ASP A N 1
ATOM 1350 C CA . ASP A 1 164 ? 20.756 -0.846 -39.018 1.00 74.38 164 ASP A CA 1
ATOM 1351 C C . ASP A 1 164 ? 22.294 -0.906 -39.019 1.00 74.38 164 ASP A C 1
ATOM 1353 O O . ASP A 1 164 ? 22.879 -1.845 -39.568 1.00 74.38 164 ASP A O 1
ATOM 1357 N N . ILE A 1 165 ? 22.961 0.029 -38.330 1.00 67.00 165 ILE A N 1
ATOM 1358 C CA . ILE A 1 165 ? 24.421 0.013 -38.141 1.00 67.00 165 ILE A CA 1
ATOM 1359 C C . ILE A 1 165 ? 24.863 -1.252 -37.402 1.00 67.00 165 ILE A C 1
ATOM 1361 O O . ILE A 1 165 ? 25.816 -1.900 -37.836 1.00 67.00 165 ILE A O 1
ATOM 1365 N N . GLU A 1 166 ? 24.181 -1.628 -36.317 1.00 66.25 166 GLU A N 1
ATOM 1366 C CA . GLU A 1 166 ? 24.480 -2.861 -35.582 1.00 66.25 166 GLU A CA 1
ATOM 1367 C C . GLU A 1 166 ? 24.353 -4.091 -36.489 1.00 66.25 166 GLU A C 1
ATOM 1369 O O . GLU A 1 166 ? 25.263 -4.921 -36.545 1.00 66.25 166 GLU A O 1
ATOM 1374 N N . THR A 1 167 ? 23.264 -4.175 -37.256 1.00 71.00 167 THR A N 1
ATOM 1375 C CA . THR A 1 167 ? 22.998 -5.295 -38.169 1.00 71.00 167 THR A CA 1
ATOM 1376 C C . THR A 1 167 ? 24.089 -5.412 -39.236 1.00 71.00 167 THR A C 1
ATOM 1378 O O . THR A 1 167 ? 24.710 -6.467 -39.383 1.00 71.00 167 THR A O 1
ATOM 1381 N N . LYS A 1 168 ? 24.398 -4.312 -39.931 1.00 68.81 168 LYS A N 1
ATOM 1382 C CA . LYS A 1 168 ? 25.444 -4.270 -40.968 1.00 68.81 168 LYS A CA 1
ATOM 1383 C C . LYS A 1 168 ? 26.838 -4.522 -40.400 1.00 68.81 168 LYS A C 1
ATOM 1385 O O . LYS A 1 168 ? 27.658 -5.182 -41.040 1.00 68.81 168 LYS A O 1
ATOM 1390 N N . GLY A 1 169 ? 27.114 -4.013 -39.200 1.00 66.00 169 GLY A N 1
ATOM 1391 C CA . GLY A 1 169 ? 28.348 -4.280 -38.470 1.00 66.00 169 GLY A CA 1
ATOM 1392 C C . GLY A 1 169 ? 28.520 -5.775 -38.211 1.00 66.00 169 GLY A C 1
ATOM 1393 O O . GLY A 1 169 ? 29.554 -6.341 -38.564 1.00 66.00 169 GLY A O 1
ATOM 1394 N N . MET A 1 170 ? 27.488 -6.432 -37.677 1.00 64.00 170 MET A N 1
ATOM 1395 C CA . MET A 1 170 ? 27.489 -7.876 -37.429 1.00 64.00 170 MET A CA 1
ATOM 1396 C C . MET A 1 170 ? 27.722 -8.689 -38.709 1.00 64.00 170 MET A C 1
ATOM 1398 O O . MET A 1 170 ? 28.583 -9.568 -38.714 1.00 64.00 170 MET A O 1
ATOM 1402 N N . GLU A 1 171 ? 27.040 -8.363 -39.811 1.00 68.81 171 GLU A N 1
ATOM 1403 C CA . GLU A 1 171 ? 27.250 -9.027 -41.107 1.00 68.81 171 GLU A CA 1
ATOM 1404 C C . GLU A 1 171 ? 28.699 -8.904 -41.604 1.00 68.81 171 GLU A C 1
ATOM 1406 O O . GLU A 1 171 ? 29.289 -9.876 -42.090 1.00 68.81 171 GLU A O 1
ATOM 1411 N N . LEU A 1 172 ? 29.299 -7.716 -41.471 1.00 62.34 172 LEU A N 1
ATOM 1412 C CA . LEU A 1 172 ? 30.694 -7.473 -41.836 1.00 62.34 172 LEU A CA 1
ATOM 1413 C C . LEU A 1 172 ? 31.648 -8.317 -40.975 1.00 62.34 172 LEU A C 1
ATOM 1415 O O . LEU A 1 172 ? 32.570 -8.932 -41.510 1.00 62.34 172 LEU A O 1
ATOM 1419 N N . PHE A 1 173 ? 31.425 -8.386 -39.659 1.00 62.25 173 PHE A N 1
ATOM 1420 C CA . PHE A 1 173 ? 32.265 -9.169 -38.748 1.00 62.25 173 PHE A CA 1
ATOM 1421 C C . PHE A 1 173 ? 32.177 -10.674 -39.011 1.00 62.25 173 PHE A C 1
ATOM 1423 O O . PHE A 1 173 ? 33.225 -11.326 -39.076 1.00 62.25 173 PHE A O 1
ATOM 1430 N N . THR A 1 174 ? 30.972 -11.205 -39.248 1.00 62.06 174 THR A N 1
ATOM 1431 C CA . THR A 1 174 ? 30.772 -12.603 -39.661 1.00 62.06 174 THR A CA 1
ATOM 1432 C C . THR A 1 174 ? 31.527 -12.895 -40.963 1.00 62.06 174 THR A C 1
ATOM 1434 O O . THR A 1 174 ? 32.227 -13.903 -41.062 1.00 62.06 174 THR A O 1
ATOM 1437 N N . ARG A 1 175 ? 31.493 -11.980 -41.946 1.00 64.81 175 ARG A N 1
ATOM 1438 C CA . ARG A 1 175 ? 32.250 -12.116 -43.209 1.00 64.81 175 ARG A CA 1
ATOM 1439 C C . ARG A 1 175 ? 33.769 -12.038 -43.036 1.00 64.81 175 ARG A C 1
ATOM 1441 O O . ARG A 1 175 ? 34.490 -12.637 -43.829 1.00 64.81 175 ARG A O 1
ATOM 1448 N N . MET A 1 176 ? 34.261 -11.312 -42.033 1.00 58.28 176 MET A N 1
ATOM 1449 C CA . MET A 1 176 ? 35.692 -11.192 -41.722 1.00 58.28 176 MET A CA 1
ATOM 1450 C C . MET A 1 176 ? 36.231 -12.344 -40.854 1.00 58.28 176 MET A C 1
ATOM 1452 O O . MET A 1 176 ? 37.415 -12.341 -40.520 1.00 58.28 176 MET A O 1
ATOM 1456 N N . GLY A 1 177 ? 35.395 -13.319 -40.472 1.00 50.47 177 GLY A N 1
ATOM 1457 C CA . GLY A 1 177 ? 35.805 -14.468 -39.655 1.00 50.47 177 GLY A CA 1
ATOM 1458 C C . GLY A 1 177 ? 36.213 -14.102 -38.224 1.00 50.47 177 GLY A C 1
ATOM 1459 O O . GLY A 1 177 ? 36.907 -14.876 -37.565 1.00 50.47 177 GLY A O 1
ATOM 1460 N N . SER A 1 178 ? 35.820 -12.917 -37.744 1.00 56.12 178 SER A N 1
ATOM 1461 C CA . SER A 1 178 ? 36.030 -12.520 -36.348 1.00 56.12 178 SER A CA 1
ATOM 1462 C C . SER A 1 178 ? 35.005 -13.224 -35.451 1.00 56.12 178 SER A C 1
ATOM 1464 O O . SER A 1 178 ? 33.878 -13.442 -35.899 1.00 56.12 178 SER A O 1
ATOM 1466 N N . PRO A 1 179 ? 35.344 -13.589 -34.198 1.00 51.25 179 PRO A N 1
ATOM 1467 C CA . PRO A 1 179 ? 34.408 -14.284 -33.325 1.00 51.25 179 PRO A CA 1
ATOM 1468 C C . PRO A 1 179 ? 33.166 -13.415 -33.116 1.00 51.25 179 PRO A C 1
ATOM 1470 O O . PRO A 1 179 ? 33.253 -12.345 -32.513 1.00 51.25 179 PRO A O 1
ATOM 1473 N N . GLU A 1 180 ? 32.011 -13.899 -33.580 1.00 48.28 180 GLU A N 1
ATOM 1474 C CA . GLU A 1 180 ? 30.687 -13.259 -33.454 1.00 48.28 180 GLU A CA 1
ATOM 1475 C C . GLU A 1 180 ? 30.362 -12.826 -32.011 1.00 48.28 180 GLU A C 1
ATOM 1477 O O . GLU A 1 180 ? 29.520 -11.962 -31.775 1.00 48.28 180 GLU A O 1
ATOM 1482 N N . TYR A 1 181 ? 31.066 -13.409 -31.041 1.00 44.06 181 TYR A N 1
ATOM 1483 C CA . TYR A 1 181 ? 30.947 -13.176 -29.609 1.00 44.06 181 TYR A CA 1
ATOM 1484 C C . TYR A 1 181 ? 31.376 -11.788 -29.116 1.00 44.06 181 TYR A C 1
ATOM 1486 O O . TYR A 1 181 ? 30.921 -11.401 -28.046 1.00 44.06 181 TYR A O 1
ATOM 1494 N N . PHE A 1 182 ? 32.225 -11.038 -29.831 1.00 46.56 182 PHE A N 1
ATOM 1495 C CA . PHE A 1 182 ? 32.744 -9.769 -29.289 1.00 46.56 182 PHE A CA 1
ATOM 1496 C C . PHE A 1 182 ? 31.778 -8.579 -29.386 1.00 46.56 182 PHE A C 1
ATOM 1498 O O . PHE A 1 182 ? 31.978 -7.612 -28.664 1.00 46.56 182 PHE A O 1
ATOM 1505 N N . PHE A 1 183 ? 30.758 -8.626 -30.253 1.00 49.50 183 PHE A N 1
ATOM 1506 C CA . PHE A 1 183 ? 29.914 -7.450 -30.529 1.00 49.50 183 PHE A CA 1
ATOM 1507 C C . PHE A 1 183 ? 28.405 -7.715 -30.583 1.00 49.50 183 PHE A C 1
ATOM 1509 O O . PHE A 1 183 ? 27.630 -6.763 -30.688 1.00 49.50 183 PHE A O 1
ATOM 1516 N N . LYS A 1 184 ? 27.955 -8.973 -30.495 1.00 45.03 184 LYS A N 1
ATOM 1517 C CA . LYS A 1 184 ? 26.529 -9.310 -30.604 1.00 45.03 184 LYS A CA 1
ATOM 1518 C C . LYS A 1 184 ? 25.738 -8.702 -29.437 1.00 45.03 184 LYS A C 1
ATOM 1520 O O . LYS A 1 184 ? 25.848 -9.169 -28.305 1.00 45.03 184 LYS A O 1
ATOM 1525 N N . GLY A 1 185 ? 24.947 -7.668 -29.725 1.00 49.19 185 GLY A N 1
ATOM 1526 C CA . GLY A 1 185 ? 24.171 -6.921 -28.733 1.00 49.19 185 GLY A CA 1
ATOM 1527 C C . GLY A 1 185 ? 24.981 -5.906 -27.922 1.00 49.19 185 GLY A C 1
ATOM 1528 O O . GLY A 1 185 ? 24.484 -5.423 -26.911 1.00 49.19 185 GLY A O 1
ATOM 1529 N N . GLU A 1 186 ? 26.229 -5.607 -28.302 1.00 53.78 186 GLU A N 1
ATOM 1530 C CA . GLU A 1 186 ? 27.079 -4.616 -27.620 1.00 53.78 186 GLU A CA 1
ATOM 1531 C C . GLU A 1 186 ? 26.937 -3.216 -28.232 1.00 53.78 186 GLU A C 1
ATOM 1533 O O . GLU A 1 186 ? 27.213 -2.233 -27.552 1.00 53.78 186 GLU A O 1
ATOM 1538 N N . PHE A 1 187 ? 26.474 -3.100 -29.484 1.00 55.16 1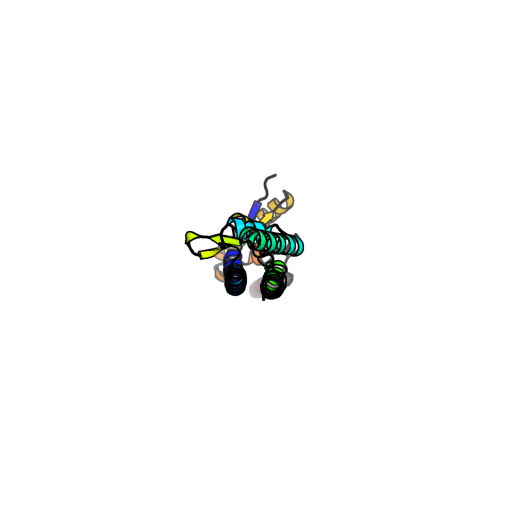87 PHE A N 1
ATOM 1539 C CA . PHE A 1 187 ? 26.340 -1.806 -30.162 1.00 55.16 187 PHE A CA 1
ATOM 1540 C C . PHE A 1 187 ? 25.204 -0.968 -29.575 1.00 55.16 187 PHE A C 1
ATOM 1542 O O . PHE A 1 187 ? 25.385 0.218 -29.327 1.00 55.16 187 PHE A O 1
ATOM 1549 N N . LEU A 1 188 ? 24.064 -1.589 -29.262 1.00 55.38 188 LEU A N 1
ATOM 1550 C CA . LEU A 1 188 ? 22.999 -0.918 -28.514 1.00 55.38 188 LEU A CA 1
ATOM 1551 C C . LEU A 1 188 ? 23.419 -0.572 -27.078 1.00 55.38 188 LEU A C 1
ATOM 1553 O O . LEU A 1 188 ? 22.943 0.425 -26.557 1.00 55.38 188 LEU A O 1
ATOM 1557 N N . LYS A 1 189 ? 24.359 -1.309 -26.459 1.00 55.16 189 LYS A N 1
ATOM 1558 C CA . LYS A 1 189 ? 24.923 -0.952 -25.137 1.00 55.16 189 LYS A CA 1
ATOM 1559 C C . LYS A 1 189 ? 25.842 0.273 -25.180 1.00 55.16 189 LYS A C 1
ATOM 1561 O O . LYS A 1 189 ? 26.153 0.821 -24.128 1.00 55.16 189 LYS A O 1
ATOM 1566 N N . LEU A 1 190 ? 26.279 0.701 -26.369 1.00 56.31 190 LEU A N 1
ATOM 1567 C CA . LEU A 1 190 ? 26.990 1.972 -26.550 1.00 56.31 190 LEU A CA 1
ATOM 1568 C C . LEU A 1 190 ? 26.087 3.165 -26.271 1.00 56.31 190 LEU A C 1
ATOM 1570 O O . LEU A 1 190 ? 26.587 4.260 -26.046 1.00 56.31 190 LEU A O 1
ATOM 1574 N N . PHE A 1 191 ? 24.777 2.956 -26.336 1.00 57.88 191 PHE A N 1
ATOM 1575 C CA . PHE A 1 191 ? 23.772 3.972 -26.132 1.00 57.88 191 PHE A CA 1
ATOM 1576 C C . PHE A 1 191 ? 23.008 3.624 -24.856 1.00 57.88 191 PHE A C 1
ATOM 1578 O O . PHE A 1 191 ? 22.344 2.595 -24.752 1.00 57.88 191 PHE A O 1
ATOM 1585 N N . ASN A 1 192 ? 23.125 4.476 -23.851 1.00 60.66 192 ASN A N 1
ATOM 1586 C CA . ASN A 1 192 ? 22.295 4.423 -22.671 1.00 60.66 192 ASN A CA 1
ATOM 1587 C C . ASN A 1 192 ? 20.976 5.132 -22.988 1.00 60.66 192 ASN A C 1
ATOM 1589 O O . ASN A 1 192 ? 20.897 6.361 -23.008 1.00 60.66 192 ASN A O 1
ATOM 1593 N N . PHE A 1 193 ? 19.952 4.340 -23.288 1.00 64.25 193 PHE A N 1
ATOM 1594 C CA . PHE A 1 193 ? 18.592 4.834 -23.440 1.00 64.25 193 PHE A CA 1
ATOM 1595 C C . PHE A 1 193 ? 17.976 4.956 -22.049 1.00 64.25 193 PHE A C 1
ATOM 1597 O O . PHE A 1 193 ? 17.821 3.964 -21.339 1.00 64.25 193 PHE A O 1
ATOM 1604 N N . SER A 1 194 ? 17.626 6.175 -21.662 1.00 60.56 194 SER A N 1
ATOM 1605 C CA . SER A 1 194 ? 16.952 6.473 -20.401 1.00 60.56 194 SER A CA 1
ATOM 1606 C C . SER A 1 194 ? 15.667 7.251 -20.663 1.00 60.56 194 SER A C 1
ATOM 1608 O O . SER A 1 194 ? 15.448 7.756 -21.765 1.00 60.56 194 SER A O 1
ATOM 1610 N N . LYS A 1 195 ? 14.817 7.384 -19.641 1.00 56.84 195 LYS A N 1
ATOM 1611 C CA . LYS A 1 195 ? 13.633 8.253 -19.732 1.00 56.84 195 LYS A CA 1
ATOM 1612 C C . LYS A 1 195 ? 13.996 9.726 -19.964 1.00 56.84 195 LYS A C 1
ATOM 1614 O O . LYS A 1 195 ? 13.171 10.465 -20.486 1.00 56.84 195 LYS A O 1
ATOM 1619 N N . ASP A 1 196 ? 15.222 10.118 -19.622 1.00 56.28 196 ASP A N 1
ATOM 1620 C CA . ASP A 1 196 ? 15.727 11.486 -19.749 1.00 56.28 196 ASP A CA 1
ATOM 1621 C C . ASP A 1 196 ? 16.447 11.741 -21.089 1.00 56.28 196 ASP A C 1
ATOM 1623 O O . ASP A 1 196 ? 16.877 12.863 -21.357 1.00 56.28 196 ASP A O 1
ATOM 1627 N N . GLY A 1 197 ? 16.575 10.716 -21.943 1.00 54.53 197 GLY A N 1
ATOM 1628 C CA . GLY A 1 197 ? 17.168 10.818 -23.276 1.00 54.53 197 GLY A CA 1
ATOM 1629 C C . GLY A 1 197 ? 18.166 9.707 -23.605 1.00 54.53 197 GLY A C 1
ATOM 1630 O O . GLY A 1 197 ? 18.317 8.725 -22.871 1.00 54.53 197 GLY A O 1
ATOM 1631 N N . ILE A 1 198 ? 18.846 9.878 -24.742 1.00 58.91 198 ILE A N 1
ATOM 1632 C CA . ILE A 1 198 ? 19.844 8.946 -25.279 1.00 58.91 198 ILE A CA 1
ATOM 1633 C C . ILE A 1 198 ? 21.242 9.497 -24.991 1.00 58.91 198 ILE A C 1
ATOM 1635 O O . ILE A 1 198 ? 21.624 10.545 -25.511 1.00 58.91 198 ILE A O 1
ATOM 1639 N N . GLU A 1 199 ? 22.026 8.775 -24.197 1.00 58.12 199 GLU A N 1
ATOM 1640 C CA . GLU A 1 199 ? 23.425 9.102 -23.916 1.00 58.12 199 GLU A CA 1
ATOM 1641 C C . GLU A 1 199 ? 24.349 8.077 -24.584 1.00 58.12 199 GLU A C 1
ATOM 1643 O O . GLU A 1 199 ? 24.028 6.897 -24.647 1.00 58.12 199 GLU A O 1
ATOM 1648 N N . VAL A 1 200 ? 25.506 8.495 -25.098 1.00 56.59 200 VAL A N 1
ATOM 1649 C CA . VAL A 1 200 ? 26.501 7.572 -25.672 1.00 56.59 200 VAL A CA 1
ATOM 1650 C C . VAL A 1 200 ? 27.568 7.273 -24.621 1.00 56.59 200 VAL A C 1
ATOM 1652 O O . VAL A 1 200 ? 28.194 8.212 -24.133 1.00 56.59 200 VAL A O 1
ATOM 1655 N N . ASP A 1 201 ? 27.835 6.000 -24.302 1.00 55.69 201 ASP A N 1
ATOM 1656 C CA . ASP A 1 201 ? 28.895 5.612 -23.363 1.00 55.69 201 ASP A CA 1
ATOM 1657 C C . ASP A 1 201 ? 30.273 6.071 -23.897 1.00 55.69 201 ASP A C 1
ATOM 1659 O O . ASP A 1 201 ? 30.798 5.515 -24.878 1.00 55.69 201 ASP A O 1
ATOM 1663 N N . PRO A 1 202 ? 30.928 7.050 -23.238 1.00 46.84 202 PRO A N 1
ATOM 1664 C CA . PRO A 1 202 ? 32.190 7.615 -23.710 1.00 46.84 202 PRO A CA 1
ATOM 1665 C C . PRO A 1 202 ? 33.344 6.602 -23.743 1.00 46.84 202 PRO A C 1
ATOM 1667 O O . PRO A 1 202 ? 34.328 6.793 -24.467 1.00 46.84 202 PRO A O 1
ATOM 1670 N N . LYS A 1 203 ? 33.284 5.523 -22.949 1.00 49.16 203 LYS A N 1
ATOM 1671 C CA . LYS A 1 203 ? 34.368 4.529 -22.858 1.00 49.16 203 LYS A CA 1
ATOM 1672 C C . LYS A 1 203 ? 34.479 3.694 -24.125 1.00 49.16 203 LYS A C 1
ATOM 1674 O O . LYS A 1 203 ? 35.592 3.370 -24.544 1.00 49.16 203 LYS A O 1
ATOM 1679 N N . PHE A 1 204 ? 33.356 3.390 -24.762 1.00 49.78 204 PHE A N 1
ATOM 1680 C CA . PHE A 1 204 ? 33.359 2.588 -25.977 1.00 49.78 204 PHE A CA 1
ATOM 1681 C C . PHE A 1 204 ? 33.631 3.405 -27.241 1.00 49.78 204 PHE A C 1
ATOM 1683 O O . PHE A 1 204 ? 34.316 2.905 -28.134 1.00 49.78 204 PHE A O 1
ATOM 1690 N N . VAL A 1 205 ? 33.209 4.675 -27.292 1.00 46.53 205 VAL A N 1
ATOM 1691 C CA . VAL A 1 205 ? 33.600 5.611 -28.366 1.00 46.53 205 VAL A CA 1
ATOM 1692 C C . VAL A 1 205 ? 35.128 5.650 -28.493 1.00 46.53 205 VAL A C 1
ATOM 1694 O O . VAL A 1 205 ? 35.686 5.480 -29.578 1.00 46.53 205 VAL A O 1
ATOM 1697 N N . ASN A 1 206 ? 35.826 5.739 -27.358 1.00 45.34 206 ASN A N 1
ATOM 1698 C CA . ASN A 1 206 ? 37.287 5.676 -27.301 1.00 45.34 206 ASN A CA 1
ATOM 1699 C C . ASN A 1 206 ? 37.867 4.312 -27.733 1.00 45.34 206 ASN A C 1
ATOM 1701 O O . ASN A 1 206 ? 38.948 4.257 -28.327 1.00 45.34 206 ASN A O 1
ATOM 1705 N N . GLY A 1 207 ? 37.163 3.209 -27.462 1.00 44.88 207 GLY A N 1
ATOM 1706 C CA . GLY A 1 207 ? 37.537 1.864 -27.909 1.00 44.88 207 GLY A CA 1
ATOM 1707 C C . GLY A 1 207 ? 37.470 1.695 -29.431 1.00 44.88 207 GLY A C 1
ATOM 1708 O O . GLY A 1 207 ? 38.406 1.158 -30.027 1.00 44.88 207 GLY A O 1
ATOM 1709 N N . TYR A 1 208 ? 36.420 2.219 -30.070 1.00 44.28 208 TYR A N 1
ATOM 1710 C CA . TYR A 1 208 ? 36.254 2.186 -31.527 1.00 44.28 208 TYR A CA 1
ATOM 1711 C C . TYR A 1 208 ? 37.352 2.980 -32.251 1.00 44.28 208 TYR A C 1
ATOM 1713 O O . TYR A 1 208 ? 37.986 2.461 -33.174 1.00 44.28 208 TYR A O 1
ATOM 1721 N N . PHE A 1 209 ? 37.658 4.200 -31.786 1.00 43.66 209 PHE A N 1
ATOM 1722 C CA . PHE A 1 209 ? 38.748 5.003 -32.356 1.00 43.66 209 PHE A CA 1
ATOM 1723 C C . PHE A 1 209 ? 40.112 4.310 -32.228 1.00 43.66 209 PHE A C 1
ATOM 1725 O O . PHE A 1 209 ? 40.867 4.267 -33.201 1.00 43.66 209 PHE A O 1
ATOM 1732 N N . ARG A 1 210 ? 40.402 3.673 -31.083 1.00 46.06 210 ARG A N 1
ATOM 1733 C CA . ARG A 1 210 ? 41.629 2.872 -30.914 1.00 46.06 210 ARG A CA 1
ATOM 1734 C C . ARG A 1 210 ? 41.678 1.662 -31.842 1.00 46.06 210 ARG A C 1
ATOM 1736 O O . ARG A 1 210 ? 42.745 1.346 -32.363 1.00 46.06 210 ARG A O 1
ATOM 1743 N N . HIS A 1 211 ? 40.561 0.967 -32.058 1.00 44.72 211 HIS A N 1
ATOM 1744 C CA . HIS A 1 211 ? 40.547 -0.193 -32.950 1.00 44.72 211 HIS A CA 1
ATOM 1745 C C . HIS A 1 211 ? 40.794 0.212 -34.409 1.00 44.72 211 HIS A C 1
ATOM 1747 O O . HIS A 1 211 ? 41.579 -0.439 -35.101 1.00 44.72 211 HIS A O 1
ATOM 1753 N N . LYS A 1 212 ? 40.212 1.337 -34.846 1.00 43.59 212 LYS A N 1
ATOM 1754 C CA . LYS A 1 212 ? 40.467 1.922 -36.167 1.00 43.59 212 LYS A CA 1
ATOM 1755 C C . LYS A 1 212 ? 41.943 2.296 -36.355 1.00 43.59 212 LYS A C 1
ATOM 1757 O O . LYS A 1 212 ? 42.539 1.900 -37.354 1.00 43.59 212 LYS A O 1
ATOM 1762 N N . GLU A 1 213 ? 42.565 2.948 -35.368 1.00 48.91 213 GLU A N 1
ATOM 1763 C CA . GLU A 1 213 ? 44.009 3.241 -35.398 1.00 48.91 213 GLU A CA 1
ATOM 1764 C C . GLU A 1 213 ? 44.869 1.970 -35.491 1.00 48.91 213 GLU A C 1
ATOM 1766 O O . GLU A 1 213 ? 45.878 1.940 -36.200 1.00 48.91 213 GLU A O 1
ATOM 1771 N N . ILE A 1 214 ? 44.493 0.903 -34.778 1.00 49.25 214 ILE A N 1
ATOM 1772 C CA . ILE A 1 214 ? 45.219 -0.373 -34.816 1.00 49.25 214 ILE A CA 1
ATOM 1773 C C . ILE A 1 214 ? 45.103 -1.017 -36.204 1.00 49.25 214 ILE A C 1
ATOM 1775 O O . ILE A 1 214 ? 46.116 -1.462 -36.746 1.00 49.25 214 ILE A O 1
ATOM 1779 N N . GLN A 1 215 ? 43.913 -1.029 -36.809 1.00 47.66 215 GLN A N 1
ATOM 1780 C CA . GLN A 1 215 ? 43.712 -1.579 -38.153 1.00 47.66 215 GLN A CA 1
ATOM 1781 C C . GLN A 1 215 ? 44.481 -0.798 -39.227 1.00 47.66 215 GLN A C 1
ATOM 1783 O O . GLN A 1 215 ? 45.136 -1.403 -40.080 1.00 47.66 215 GLN A O 1
ATOM 1788 N N . GLU A 1 216 ? 44.486 0.534 -39.152 1.00 58.66 216 GLU A N 1
ATOM 1789 C CA . GLU A 1 216 ? 45.263 1.384 -40.061 1.00 58.66 216 GLU A CA 1
ATOM 1790 C C . GLU A 1 216 ? 46.772 1.126 -39.925 1.00 58.66 216 GLU A C 1
ATOM 1792 O O . GLU A 1 216 ? 47.478 0.996 -40.929 1.00 58.66 216 GLU A O 1
ATOM 1797 N N . ARG A 1 217 ? 47.275 0.943 -38.697 1.00 56.94 217 ARG A N 1
ATOM 1798 C CA . ARG A 1 217 ? 48.683 0.584 -38.448 1.00 56.94 217 ARG A CA 1
ATOM 1799 C C . ARG A 1 217 ? 49.049 -0.799 -38.987 1.00 56.94 217 ARG A C 1
ATOM 1801 O O . ARG A 1 217 ? 50.143 -0.964 -39.527 1.00 56.94 217 ARG A O 1
ATOM 1808 N N . VAL A 1 218 ? 48.168 -1.791 -38.850 1.00 56.41 218 VAL A N 1
ATOM 1809 C CA . VAL A 1 218 ? 48.398 -3.153 -39.366 1.00 56.41 218 VAL A CA 1
ATOM 1810 C C . VAL A 1 218 ? 48.405 -3.161 -40.898 1.00 56.41 218 VAL A C 1
ATOM 1812 O O . VAL A 1 218 ? 49.333 -3.707 -41.494 1.00 56.41 218 VAL A O 1
ATOM 1815 N N . SER A 1 219 ? 47.444 -2.483 -41.530 1.00 57.72 219 SER A N 1
ATOM 1816 C CA . SER A 1 219 ? 47.368 -2.306 -42.988 1.00 57.72 219 SER A CA 1
ATOM 1817 C C . SER A 1 219 ? 48.605 -1.594 -43.550 1.00 57.72 219 SER A C 1
ATOM 1819 O O . SER A 1 219 ? 49.195 -2.046 -44.534 1.00 57.72 219 SER A O 1
ATOM 1821 N N . ASN A 1 220 ? 49.074 -0.528 -42.894 1.00 63.03 220 ASN A N 1
ATOM 1822 C CA . ASN A 1 220 ? 50.268 0.200 -43.333 1.00 63.03 220 ASN A CA 1
ATOM 1823 C C . ASN A 1 220 ? 51.544 -0.649 -43.217 1.00 63.03 220 ASN A C 1
ATOM 1825 O O . ASN A 1 220 ? 52.329 -0.692 -44.161 1.00 63.03 220 ASN A O 1
ATOM 1829 N N . ARG A 1 221 ? 51.707 -1.420 -42.133 1.00 58.69 221 ARG A N 1
ATOM 1830 C CA . ARG A 1 221 ? 52.837 -2.358 -41.987 1.00 58.69 221 ARG A CA 1
ATOM 1831 C C . ARG A 1 221 ? 52.813 -3.491 -43.014 1.00 58.69 221 ARG A C 1
ATOM 1833 O O . ARG A 1 221 ? 53.868 -3.954 -43.439 1.00 58.69 221 ARG A O 1
ATOM 1840 N N . GLN A 1 222 ? 51.632 -3.962 -43.412 1.00 51.94 222 GLN A N 1
ATOM 1841 C CA . GLN A 1 222 ? 51.502 -4.961 -44.477 1.00 51.94 222 GLN A CA 1
ATOM 1842 C C . GLN A 1 222 ? 51.887 -4.382 -45.844 1.00 51.94 222 GLN A C 1
ATOM 1844 O O . GLN A 1 222 ? 52.573 -5.052 -46.610 1.00 51.94 222 GLN A O 1
ATOM 1849 N N . LYS A 1 223 ? 51.521 -3.125 -46.127 1.00 57.28 223 LYS A N 1
ATOM 1850 C CA . LYS A 1 223 ? 51.926 -2.420 -47.355 1.00 57.28 223 LYS A CA 1
ATOM 1851 C C . LYS A 1 223 ? 53.428 -2.133 -47.409 1.00 57.28 223 LYS A C 1
ATOM 1853 O O . LYS A 1 223 ? 54.012 -2.239 -48.480 1.00 57.28 223 LYS A O 1
ATOM 1858 N N . GLU A 1 224 ? 54.055 -1.811 -46.278 1.00 58.44 224 GLU A N 1
ATOM 1859 C CA . GLU A 1 224 ? 55.511 -1.615 -46.182 1.00 58.44 224 GLU A CA 1
ATOM 1860 C C . GLU A 1 224 ? 56.303 -2.910 -46.394 1.00 58.44 224 GLU A C 1
ATOM 1862 O O . GLU A 1 224 ? 57.388 -2.865 -46.953 1.00 58.44 224 GLU A O 1
ATOM 1867 N N . ARG A 1 225 ? 55.756 -4.068 -46.004 1.00 56.25 225 ARG A N 1
ATOM 1868 C CA . ARG A 1 225 ? 56.383 -5.385 -46.229 1.00 56.25 225 ARG A CA 1
ATOM 1869 C C . ARG A 1 225 ? 56.259 -5.910 -47.663 1.00 56.25 225 ARG A C 1
ATOM 1871 O O . ARG A 1 225 ? 56.897 -6.905 -47.987 1.00 56.25 225 ARG A O 1
ATOM 1878 N N . MET A 1 226 ? 55.408 -5.295 -48.484 1.00 53.94 226 MET A N 1
ATOM 1879 C CA . MET A 1 226 ? 55.213 -5.646 -49.898 1.00 53.94 226 MET A CA 1
ATOM 1880 C C . MET A 1 226 ? 55.957 -4.704 -50.861 1.00 53.94 226 MET A C 1
ATOM 1882 O O . MET A 1 226 ? 55.773 -4.811 -52.073 1.00 53.94 226 MET A O 1
ATOM 1886 N N . ARG A 1 227 ? 56.761 -3.776 -50.334 1.00 48.38 227 ARG A N 1
ATOM 1887 C CA . ARG A 1 227 ? 57.704 -2.937 -51.084 1.00 48.38 227 ARG A CA 1
ATOM 1888 C C . ARG A 1 227 ? 59.123 -3.423 -50.837 1.00 48.38 227 ARG A C 1
ATOM 1890 O O . ARG A 1 227 ? 59.926 -3.296 -51.783 1.00 48.38 227 ARG A O 1
#

Secondary structure (DSSP, 8-state):
---EEEEE-THHHHHHHHHHHHHHHHHHHHHHHHHTTTS----HHHHHHHHHS-HHHHHHHHHHHHHHHHHHTT---HHHHHHHHHHHHHHHHHHHHHHHHHHTTTT----SSSPPP-GGGEEEETTTTEEEE-HHHHHHHHHHHTEEEE-SHHHHHHHHHHHHHHHHHHHHHHHTT--GGGTTTTSGGGEEEETTEEEE-HHHHHHHHHHHHHHHHHHHHHHHTT-

Foldseek 3Di:
DDWDWDFFAPCVVVVQVVLQVLLFVLVVVLLVLVVVLVLDHDDQVVLQCLLPDDLVRVVVVSLVSLVVVCVVVVPPDCVPVVVVSVVSVVSSVVSSVSSVCQQVLVSGDDPDPQDRDHSNQWTQDPVVRGIDGDPVRSVVSRVVPGIAIDDDPVSVVVVVVLVVCLVVVLVVCVVVVHPSPPRVVVSVVQWDRDPVGIDGNPVVVVVVVVVVVVVVVVVVVVVVVVD

Sequence (227 aa):
MKPLLIHEDPTIVRSITNQLRNFRPHLQTMKEKFLLMDMGEYDSETHDFLKSSSINQIRKEYLSRFDYELKNLGVVNSSITDPMKDSFKVKLEGFLDTLQRIKSGEVLISHSNTRKLRFDELKFMENDNDFLVGSEAVEAMTEDEARLYLNTDEEIEFYEIVKDIETKGMELFTRMGSPEYFFKGEFLKLFNFSKDGIEVDPKFVNGYFRHKEIQERVSNRQKERMR